Protein AF-A0A950KAU0-F1 (afdb_monomer_lite)

pLDDT: mean 87.62, std 15.0, range [38.25, 98.19]

Radius of gyration: 25.08 Å; chains: 1; bounding box: 65×36×81 Å

Structure (mmCIF, N/CA/C/O backbone):
data_AF-A0A950KAU0-F1
#
_entry.id   AF-A0A950KAU0-F1
#
loop_
_atom_site.group_PDB
_atom_site.id
_atom_site.type_symbol
_atom_site.label_atom_id
_atom_site.label_alt_id
_atom_site.label_comp_id
_atom_site.label_asym_id
_atom_site.label_entity_id
_atom_site.label_seq_id
_atom_site.pdbx_PDB_ins_code
_atom_site.Cartn_x
_atom_site.Cartn_y
_atom_site.Cartn_z
_atom_site.occupancy
_atom_site.B_iso_or_equiv
_atom_site.auth_seq_id
_atom_site.auth_comp_id
_atom_site.auth_asym_id
_atom_site.auth_atom_id
_atom_site.pdbx_PDB_model_num
ATOM 1 N N . MET A 1 1 ? 25.328 19.909 -9.346 1.00 44.28 1 MET A N 1
ATOM 2 C CA . MET A 1 1 ? 24.657 18.621 -9.062 1.00 44.28 1 MET A CA 1
ATOM 3 C C . MET A 1 1 ? 23.236 18.945 -8.648 1.00 44.28 1 MET A C 1
ATOM 5 O O . MET A 1 1 ? 23.073 19.636 -7.653 1.00 44.28 1 MET A O 1
ATOM 9 N N . SER A 1 2 ? 22.236 18.564 -9.443 1.00 52.81 2 SER A N 1
ATOM 10 C CA . SER A 1 2 ? 20.839 18.758 -9.047 1.00 52.81 2 SER A CA 1
ATOM 11 C C . SER A 1 2 ? 20.536 17.770 -7.921 1.00 52.81 2 SER A C 1
ATOM 13 O O . SER A 1 2 ? 20.740 16.567 -8.097 1.00 52.81 2 SER A O 1
ATOM 15 N N . ALA A 1 3 ? 20.174 18.273 -6.742 1.00 76.44 3 ALA A N 1
ATOM 16 C CA . ALA A 1 3 ? 19.699 17.427 -5.660 1.00 76.44 3 ALA A CA 1
ATOM 17 C C . ALA A 1 3 ? 18.393 16.782 -6.137 1.00 76.44 3 ALA A C 1
ATOM 19 O O . ALA A 1 3 ? 17.470 17.490 -6.533 1.00 76.44 3 ALA A O 1
ATOM 20 N N . PHE A 1 4 ? 18.334 15.449 -6.164 1.00 81.62 4 PHE A N 1
ATOM 21 C CA . PHE A 1 4 ? 17.076 14.760 -6.430 1.00 81.62 4 PHE A CA 1
ATOM 22 C C . PHE A 1 4 ? 16.078 15.179 -5.351 1.00 81.62 4 PHE A C 1
ATOM 24 O O . PHE A 1 4 ? 16.337 14.973 -4.166 1.00 81.62 4 PHE A O 1
ATOM 31 N N . ASP A 1 5 ? 14.977 15.804 -5.765 1.00 90.69 5 ASP A N 1
ATOM 32 C CA . ASP A 1 5 ? 13.973 16.299 -4.834 1.00 90.69 5 ASP A CA 1
ATOM 33 C C . ASP A 1 5 ? 13.214 15.115 -4.219 1.00 90.69 5 ASP A C 1
ATOM 35 O O . ASP A 1 5 ? 12.491 14.378 -4.898 1.00 90.69 5 ASP A O 1
ATOM 39 N N . VAL A 1 6 ? 13.450 14.879 -2.928 1.00 94.94 6 VAL A N 1
ATOM 40 C CA . VAL A 1 6 ? 12.839 13.785 -2.173 1.00 94.94 6 VAL A CA 1
ATOM 41 C C . VAL A 1 6 ? 11.409 14.186 -1.842 1.00 94.94 6 VAL A C 1
ATOM 43 O O . VAL A 1 6 ? 11.156 14.930 -0.896 1.00 94.94 6 VAL A O 1
ATOM 46 N N . GLN A 1 7 ? 10.452 13.648 -2.597 1.00 95.12 7 GLN A N 1
ATOM 47 C CA . GLN A 1 7 ? 9.039 13.949 -2.375 1.00 95.12 7 GLN A CA 1
ATOM 48 C C . GLN A 1 7 ? 8.589 13.459 -0.983 1.00 95.12 7 GLN A C 1
ATOM 50 O O . GLN A 1 7 ? 8.677 12.251 -0.708 1.00 95.12 7 GLN A O 1
ATOM 55 N N . PRO A 1 8 ? 8.054 14.342 -0.115 1.00 94.38 8 PRO A N 1
ATOM 56 C CA . PRO A 1 8 ? 7.677 13.988 1.255 1.00 94.38 8 PRO A CA 1
ATOM 57 C C . PRO A 1 8 ? 6.639 12.862 1.350 1.00 94.38 8 PRO A C 1
ATOM 59 O O . PRO A 1 8 ? 6.693 12.041 2.265 1.00 94.38 8 PRO A O 1
ATOM 62 N N . GLN A 1 9 ? 5.702 12.790 0.401 1.00 93.31 9 GLN A N 1
ATOM 63 C CA . GLN A 1 9 ? 4.629 11.793 0.389 1.00 93.31 9 GLN A CA 1
ATOM 64 C C . GLN A 1 9 ? 5.169 10.379 0.126 1.00 93.31 9 GLN A C 1
ATOM 66 O O . GLN A 1 9 ? 4.780 9.426 0.806 1.00 93.31 9 GLN A O 1
ATOM 71 N N . VAL A 1 10 ? 6.103 10.240 -0.820 1.00 95.88 10 VAL A N 1
ATOM 72 C CA . VAL A 1 10 ? 6.767 8.961 -1.123 1.00 95.88 10 VAL A CA 1
ATOM 73 C C . VAL A 1 10 ? 7.635 8.530 0.056 1.00 95.88 10 VAL A C 1
ATOM 75 O O . VAL A 1 10 ? 7.561 7.378 0.479 1.00 95.88 10 VAL A O 1
ATOM 78 N N . LEU A 1 11 ? 8.377 9.467 0.658 1.00 96.06 11 LEU A N 1
ATOM 79 C CA . LEU A 1 11 ? 9.186 9.201 1.848 1.00 96.06 11 LEU A CA 1
ATOM 80 C C . LEU A 1 11 ? 8.323 8.707 3.018 1.00 96.06 11 LEU A C 1
ATOM 82 O O . LEU A 1 11 ? 8.682 7.746 3.698 1.00 96.06 11 LEU A O 1
ATOM 86 N N . GLN A 1 12 ? 7.164 9.330 3.243 1.00 93.94 12 GLN A N 1
ATOM 87 C CA . GLN A 1 12 ? 6.231 8.890 4.277 1.00 93.94 12 GLN A CA 1
ATOM 88 C 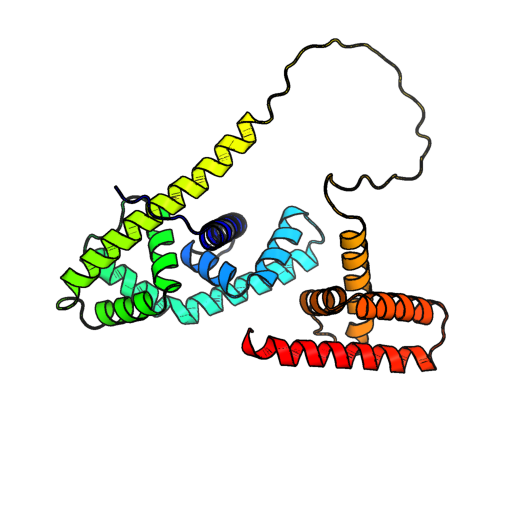C . GLN A 1 12 ? 5.665 7.495 3.984 1.00 93.94 12 GLN A C 1
ATOM 90 O O . GLN A 1 12 ? 5.533 6.689 4.904 1.00 93.94 12 GLN A O 1
ATOM 95 N N . THR A 1 13 ? 5.369 7.190 2.720 1.00 96.06 13 THR A N 1
ATOM 96 C CA . THR A 1 13 ? 4.876 5.868 2.304 1.00 96.06 13 THR A CA 1
ATOM 97 C C . THR A 1 13 ? 5.943 4.791 2.516 1.00 96.06 13 THR A C 1
ATOM 99 O O . THR A 1 13 ? 5.643 3.756 3.101 1.00 96.06 13 THR A O 1
ATOM 102 N N . LEU A 1 14 ? 7.207 5.062 2.165 1.00 97.06 14 LEU A N 1
ATOM 103 C CA . LEU A 1 14 ? 8.340 4.166 2.439 1.00 97.06 14 LEU A CA 1
ATOM 104 C C . LEU A 1 14 ? 8.527 3.895 3.937 1.00 97.06 14 LEU A C 1
ATOM 106 O O . LEU A 1 14 ? 8.801 2.764 4.330 1.00 97.06 14 LEU A O 1
ATOM 110 N N . ARG A 1 15 ? 8.341 4.907 4.793 1.00 95.12 15 ARG A N 1
ATOM 111 C CA . ARG A 1 15 ? 8.409 4.728 6.253 1.00 95.12 15 ARG A CA 1
ATOM 112 C C . ARG A 1 15 ? 7.313 3.797 6.770 1.00 95.12 15 ARG A C 1
ATOM 114 O O . ARG A 1 15 ? 7.599 2.936 7.599 1.00 95.12 15 ARG A O 1
ATOM 121 N N . VAL A 1 16 ? 6.082 3.948 6.277 1.00 94.06 16 VAL A N 1
ATOM 122 C CA . VAL A 1 16 ? 4.963 3.054 6.626 1.00 94.06 16 VAL A CA 1
ATOM 123 C C . VAL A 1 16 ? 5.221 1.636 6.112 1.00 94.06 16 VAL A C 1
ATOM 125 O O . VAL A 1 16 ? 5.042 0.680 6.865 1.00 94.06 16 VAL A O 1
ATOM 128 N N . ALA A 1 17 ? 5.715 1.498 4.881 1.00 96.81 17 ALA A N 1
ATOM 129 C CA . ALA A 1 17 ? 6.067 0.213 4.285 1.00 96.81 17 ALA A CA 1
ATOM 130 C C . ALA A 1 17 ? 7.132 -0.523 5.109 1.00 96.81 17 ALA A C 1
ATOM 132 O O . ALA A 1 17 ? 6.935 -1.674 5.489 1.00 96.81 17 ALA A O 1
ATOM 133 N N . ARG A 1 18 ? 8.216 0.170 5.479 1.00 96.12 18 ARG A N 1
ATOM 134 C CA . ARG A 1 18 ? 9.300 -0.384 6.303 1.00 96.12 18 ARG A CA 1
ATOM 135 C C . ARG A 1 18 ? 8.826 -0.784 7.700 1.00 96.12 18 ARG A C 1
ATOM 137 O O . ARG A 1 18 ? 9.214 -1.840 8.194 1.00 96.12 18 ARG A O 1
ATOM 144 N N . ALA A 1 19 ? 7.976 0.029 8.331 1.00 94.19 19 ALA A N 1
ATOM 145 C CA . ALA A 1 19 ? 7.380 -0.317 9.621 1.00 94.19 19 ALA A CA 1
ATOM 146 C C . ALA A 1 19 ? 6.515 -1.582 9.511 1.00 94.19 19 ALA A C 1
ATOM 148 O O . ALA A 1 19 ? 6.677 -2.510 10.299 1.00 94.19 19 ALA A O 1
ATOM 149 N N . SER A 1 20 ? 5.656 -1.650 8.495 1.00 95.06 20 SER A N 1
ATOM 150 C CA . SER A 1 20 ? 4.773 -2.797 8.246 1.00 95.06 20 SER A CA 1
ATOM 151 C C . SER A 1 20 ? 5.556 -4.072 7.964 1.00 95.06 20 SER A C 1
ATOM 153 O O . SER A 1 20 ? 5.283 -5.109 8.563 1.00 95.06 20 SER A O 1
ATOM 155 N N . GLN A 1 21 ? 6.591 -3.976 7.126 1.00 96.50 21 GLN A N 1
ATOM 156 C CA . GLN A 1 21 ? 7.505 -5.080 6.867 1.00 96.50 21 GLN A CA 1
ATOM 157 C C . GLN A 1 21 ? 8.148 -5.574 8.164 1.00 96.50 21 GLN A C 1
ATOM 159 O O . GLN A 1 21 ? 8.178 -6.777 8.391 1.00 96.50 21 GLN A O 1
ATOM 164 N N . ALA A 1 22 ? 8.629 -4.672 9.029 1.00 95.12 22 ALA A N 1
ATOM 165 C CA . ALA A 1 22 ? 9.252 -5.044 10.298 1.00 95.12 22 ALA A CA 1
ATOM 166 C C . ALA A 1 22 ? 8.300 -5.831 11.215 1.00 95.12 22 ALA A C 1
ATOM 168 O O . ALA A 1 22 ? 8.724 -6.823 11.804 1.00 95.12 22 ALA A O 1
ATOM 169 N N . PHE A 1 23 ? 7.026 -5.433 11.294 1.00 94.31 23 PHE A N 1
ATOM 170 C CA . PHE A 1 23 ? 6.006 -6.151 12.065 1.00 94.31 23 PHE A CA 1
ATOM 171 C C . PHE A 1 23 ? 5.646 -7.517 11.466 1.00 94.31 23 PHE A C 1
ATOM 173 O O . PHE A 1 23 ? 5.374 -8.447 12.218 1.00 94.31 23 PHE A O 1
ATOM 180 N N . LEU A 1 24 ? 5.689 -7.659 10.139 1.00 95.44 24 LEU A N 1
ATOM 181 C CA . LEU A 1 24 ? 5.361 -8.905 9.434 1.00 95.44 24 LEU A CA 1
ATOM 182 C C . LEU A 1 24 ? 6.569 -9.824 9.210 1.00 95.44 24 LEU A C 1
ATOM 184 O O . LEU A 1 24 ? 6.440 -10.852 8.545 1.00 95.44 24 LEU A O 1
ATOM 188 N N . ARG A 1 25 ? 7.743 -9.511 9.775 1.00 95.88 25 ARG A N 1
ATOM 189 C CA . ARG A 1 25 ? 8.944 -10.362 9.655 1.00 95.88 25 ARG A CA 1
ATOM 190 C C . ARG A 1 25 ? 8.755 -11.767 10.215 1.00 95.88 25 ARG A C 1
ATOM 192 O O . ARG A 1 25 ? 9.451 -12.675 9.784 1.00 95.88 25 ARG A O 1
ATOM 199 N N . THR A 1 26 ? 7.850 -11.936 11.175 1.00 93.00 26 THR A N 1
ATOM 200 C CA . THR A 1 26 ? 7.537 -13.233 11.791 1.00 93.00 26 THR A CA 1
ATOM 201 C C . THR A 1 26 ? 6.441 -13.996 11.054 1.00 93.00 26 THR A C 1
ATOM 203 O O . THR A 1 26 ? 6.117 -15.112 11.451 1.00 93.00 26 THR A O 1
ATOM 206 N N . SER A 1 27 ? 5.839 -13.408 10.015 1.00 94.25 27 SER A N 1
ATOM 207 C CA . SER A 1 27 ? 4.832 -14.101 9.214 1.00 94.25 27 SER A CA 1
ATOM 208 C C . SER A 1 27 ? 5.471 -15.252 8.418 1.00 94.25 27 SER A C 1
ATOM 210 O O . SER A 1 27 ? 6.658 -15.176 8.089 1.00 94.25 27 SER A O 1
ATOM 212 N N . PRO A 1 28 ? 4.712 -16.307 8.059 1.00 94.44 28 PRO A N 1
ATOM 213 C CA . PRO A 1 28 ? 5.241 -17.433 7.281 1.00 94.44 28 PRO A CA 1
ATOM 214 C C . PRO A 1 28 ? 5.861 -17.023 5.940 1.00 94.44 28 PRO A C 1
ATOM 216 O O . PRO A 1 28 ? 6.766 -17.689 5.442 1.00 94.44 28 PRO A O 1
ATOM 219 N N . LYS A 1 29 ? 5.378 -15.918 5.357 1.00 95.88 29 LYS A N 1
ATOM 220 C CA . LYS A 1 29 ? 5.892 -15.336 4.117 1.00 95.88 29 LYS A CA 1
ATOM 221 C C . LYS A 1 29 ? 6.092 -13.826 4.300 1.00 95.88 29 LYS A C 1
ATOM 223 O O . LYS A 1 29 ? 5.205 -13.049 3.917 1.00 95.88 29 LYS A O 1
ATOM 228 N N . PRO A 1 30 ? 7.236 -13.412 4.882 1.00 97.19 30 PRO A N 1
ATOM 229 C CA . PRO A 1 30 ? 7.537 -12.010 5.136 1.00 97.19 30 PRO A CA 1
ATOM 230 C C . PRO A 1 30 ? 7.419 -11.188 3.852 1.00 97.19 30 PRO A C 1
ATOM 232 O O . PRO A 1 30 ? 7.901 -11.643 2.812 1.00 97.19 30 PRO A O 1
ATOM 235 N N . PRO A 1 31 ? 6.775 -10.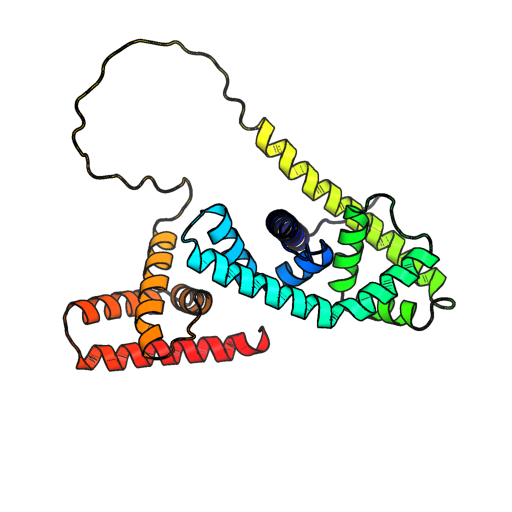009 3.887 1.00 97.69 31 PRO A N 1
ATOM 236 C CA . PRO A 1 31 ? 6.642 -9.204 2.691 1.00 97.69 31 PRO A CA 1
ATOM 237 C C . PRO A 1 31 ? 7.971 -8.573 2.277 1.00 97.69 31 PRO A C 1
ATOM 239 O O . PRO A 1 31 ? 8.757 -8.119 3.117 1.00 97.69 31 PRO A O 1
ATOM 242 N N . GLU A 1 32 ? 8.194 -8.490 0.972 1.00 97.75 32 GLU A N 1
ATOM 243 C CA . GLU A 1 32 ? 9.256 -7.669 0.393 1.00 97.75 32 GLU A CA 1
ATOM 244 C C . GLU A 1 32 ? 8.912 -6.178 0.575 1.00 97.75 32 GLU A C 1
ATOM 246 O O . GLU A 1 32 ? 7.759 -5.803 0.828 1.00 97.75 32 GLU A O 1
ATOM 251 N N . LEU A 1 33 ? 9.911 -5.291 0.532 1.00 97.81 33 LEU A N 1
ATOM 252 C CA . LEU A 1 33 ? 9.664 -3.880 0.848 1.00 97.81 33 LEU A CA 1
ATOM 253 C C . LEU A 1 33 ? 8.842 -3.226 -0.268 1.00 97.81 33 LEU A C 1
ATOM 255 O O . LEU A 1 33 ? 7.989 -2.385 0.030 1.00 97.81 33 LEU A O 1
ATOM 259 N N . TRP A 1 34 ? 9.027 -3.641 -1.525 1.00 98.19 34 TRP A N 1
ATOM 260 C CA . TRP A 1 34 ? 8.164 -3.182 -2.614 1.00 98.19 34 TRP A CA 1
ATOM 261 C C . TRP A 1 34 ? 6.706 -3.643 -2.424 1.00 98.19 34 TRP A C 1
ATOM 263 O O . TRP A 1 34 ? 5.801 -2.838 -2.639 1.00 98.19 34 TRP A O 1
ATOM 273 N N . GLU A 1 35 ? 6.455 -4.867 -1.938 1.00 98.12 35 GLU A N 1
ATOM 274 C CA . GLU A 1 35 ? 5.097 -5.365 -1.640 1.00 98.12 35 GLU A CA 1
ATOM 275 C C . GLU A 1 35 ? 4.434 -4.499 -0.560 1.00 98.12 35 GLU A C 1
ATOM 277 O O . GLU A 1 35 ? 3.322 -3.992 -0.734 1.00 98.12 35 GLU A O 1
ATOM 282 N N . ALA A 1 36 ? 5.154 -4.262 0.543 1.00 97.94 36 ALA A N 1
ATOM 283 C CA . ALA A 1 36 ? 4.687 -3.415 1.635 1.00 97.94 36 ALA A CA 1
ATOM 284 C C . ALA A 1 36 ? 4.471 -1.960 1.185 1.00 97.94 36 ALA A C 1
ATOM 286 O O . ALA A 1 36 ? 3.572 -1.277 1.689 1.00 97.94 36 ALA A O 1
ATOM 287 N N . PHE A 1 37 ? 5.267 -1.472 0.230 1.00 98.06 37 PHE A N 1
ATOM 288 C CA . PHE A 1 37 ? 5.100 -0.144 -0.349 1.00 98.06 37 PHE A CA 1
ATOM 289 C C . PHE A 1 37 ? 3.815 -0.048 -1.172 1.00 98.06 37 PHE A C 1
ATOM 291 O O . PHE A 1 37 ? 3.037 0.889 -0.974 1.00 98.06 37 PHE A O 1
ATOM 298 N N . VAL A 1 38 ? 3.568 -1.015 -2.061 1.00 97.06 38 VAL A N 1
ATOM 299 C CA . VAL A 1 38 ? 2.340 -1.066 -2.869 1.00 97.06 38 VAL A CA 1
ATOM 300 C C . VAL A 1 38 ? 1.122 -1.093 -1.955 1.00 97.06 38 VAL A C 1
ATOM 302 O O . VAL A 1 38 ? 0.230 -0.258 -2.104 1.00 97.06 38 VAL A O 1
ATOM 305 N N . LEU A 1 39 ? 1.144 -1.956 -0.937 1.00 96.62 39 LEU A N 1
ATOM 306 C CA . LEU A 1 39 ? 0.078 -2.049 0.053 1.00 96.62 39 LEU A CA 1
ATOM 307 C C . LEU A 1 39 ? -0.129 -0.734 0.820 1.00 96.62 39 LEU A C 1
ATOM 309 O O . LEU A 1 39 ? -1.259 -0.300 1.020 1.00 96.62 39 LEU A O 1
ATOM 313 N N . SER A 1 40 ? 0.953 -0.053 1.211 1.00 96.25 40 SER A N 1
ATOM 314 C CA . SER A 1 40 ? 0.879 1.249 1.894 1.00 96.25 40 SER A CA 1
ATOM 315 C C . SER A 1 40 ? 0.238 2.337 1.032 1.00 96.25 40 SER A C 1
ATOM 317 O O . SER A 1 40 ? -0.328 3.292 1.569 1.00 96.25 40 SER A O 1
ATOM 319 N N . LYS A 1 41 ? 0.338 2.213 -0.295 1.00 95.06 41 LYS A N 1
ATOM 320 C CA . LYS A 1 41 ? -0.234 3.161 -1.251 1.00 95.06 41 LYS A CA 1
ATOM 321 C C . LYS A 1 41 ? -1.704 2.860 -1.545 1.00 95.06 41 LYS A C 1
ATOM 323 O O . LYS A 1 41 ? -2.498 3.795 -1.562 1.00 95.06 41 LYS A O 1
ATOM 328 N N . THR A 1 42 ? -2.058 1.595 -1.767 1.00 94.19 42 THR A N 1
ATOM 329 C CA . THR A 1 42 ? -3.419 1.187 -2.162 1.00 94.19 42 THR A CA 1
ATOM 330 C C . THR A 1 42 ? -4.342 0.959 -0.968 1.00 94.19 42 THR A C 1
ATOM 332 O O . THR A 1 42 ? -5.505 1.332 -1.015 1.00 94.19 42 THR A O 1
ATOM 335 N N . GLN A 1 43 ? -3.826 0.422 0.138 1.00 94.50 43 GLN A N 1
ATOM 336 C CA . GLN A 1 43 ? -4.593 0.030 1.327 1.00 94.50 43 GLN A CA 1
ATOM 337 C C . GLN A 1 43 ? -4.150 0.811 2.573 1.00 94.50 43 GLN A C 1
ATOM 339 O O . GLN A 1 43 ? -4.058 0.283 3.686 1.00 94.50 43 GLN A O 1
ATOM 344 N N . ARG A 1 44 ? -3.862 2.107 2.393 1.00 90.44 44 ARG A N 1
ATOM 345 C CA . ARG A 1 44 ? -3.265 2.979 3.419 1.00 90.44 44 ARG A CA 1
ATOM 346 C C . ARG A 1 44 ? -4.018 2.961 4.751 1.00 90.44 44 ARG A C 1
ATOM 348 O O . ARG A 1 44 ? -3.384 2.948 5.805 1.00 90.44 44 ARG A O 1
ATOM 355 N N . MET A 1 45 ? -5.350 3.013 4.710 1.00 85.56 45 MET A N 1
ATOM 356 C CA . MET A 1 45 ? -6.175 3.087 5.920 1.00 85.56 45 MET A CA 1
ATOM 357 C C . MET A 1 45 ? -6.171 1.773 6.695 1.00 85.56 45 MET A C 1
ATOM 359 O O . MET A 1 45 ? -5.889 1.789 7.889 1.00 85.56 45 MET A O 1
ATOM 363 N N . MET A 1 46 ? -6.384 0.648 6.010 1.00 91.12 46 MET A N 1
ATOM 364 C CA . MET A 1 46 ? -6.306 -0.688 6.604 1.00 91.12 46 MET A CA 1
ATOM 365 C C . MET A 1 46 ? -4.948 -0.913 7.277 1.00 91.12 46 MET A C 1
ATOM 367 O O . MET A 1 46 ? -4.889 -1.275 8.451 1.00 91.12 46 MET A O 1
ATOM 371 N N . LEU A 1 47 ? -3.855 -0.614 6.566 1.00 92.88 47 LEU A N 1
ATOM 372 C CA . LEU A 1 47 ? -2.505 -0.806 7.090 1.00 92.88 47 LEU A CA 1
ATOM 373 C C . LEU A 1 47 ? -2.230 0.087 8.305 1.00 92.88 47 LEU A C 1
ATOM 375 O O . LEU A 1 47 ? -1.628 -0.355 9.280 1.00 92.88 47 LEU A O 1
ATOM 379 N N . ARG A 1 48 ? -2.709 1.336 8.284 1.00 88.44 48 ARG A N 1
ATOM 380 C CA . ARG A 1 48 ? -2.592 2.248 9.425 1.00 88.44 48 ARG A CA 1
ATOM 381 C C . ARG A 1 48 ? -3.375 1.748 10.639 1.00 88.44 48 ARG A C 1
ATOM 383 O O . ARG A 1 48 ? -2.824 1.767 11.733 1.00 88.44 48 ARG A O 1
ATOM 390 N N . CYS A 1 49 ? -4.617 1.302 10.458 1.00 87.44 49 CYS A N 1
ATOM 391 C CA . CYS A 1 49 ? -5.430 0.753 11.543 1.00 87.44 49 CYS A CA 1
ATOM 392 C C . CYS A 1 49 ? -4.763 -0.476 12.170 1.00 87.44 49 CYS A C 1
ATOM 394 O O . CYS A 1 49 ? -4.615 -0.531 13.389 1.00 87.44 49 CYS A O 1
ATOM 396 N N . TRP A 1 50 ? -4.287 -1.412 11.347 1.00 92.50 50 TRP A N 1
ATOM 397 C CA . TRP A 1 50 ? -3.564 -2.588 11.827 1.00 92.50 50 TRP A CA 1
ATOM 398 C C . TRP A 1 50 ? -2.274 -2.214 12.579 1.00 92.50 50 TRP A C 1
ATOM 400 O O . TRP A 1 50 ? -2.052 -2.691 13.692 1.00 92.50 50 TRP A O 1
ATOM 410 N N . LEU A 1 51 ? -1.458 -1.296 12.042 1.00 91.62 51 LEU A N 1
ATOM 411 C CA . LEU A 1 51 ? -0.262 -0.797 12.733 1.00 91.62 51 LEU A CA 1
ATOM 412 C C . LEU A 1 51 ? -0.606 -0.147 14.080 1.00 91.62 51 LEU A C 1
ATOM 414 O O . LEU A 1 51 ? 0.109 -0.347 15.061 1.00 91.62 51 LEU A O 1
ATOM 418 N N . GLU A 1 52 ? -1.687 0.631 14.148 1.00 88.19 52 GLU A N 1
ATOM 419 C CA . GLU A 1 52 ? -2.132 1.274 15.386 1.00 88.19 52 GLU A CA 1
ATOM 420 C C . GLU A 1 52 ? -2.587 0.246 16.434 1.00 88.19 52 GLU A C 1
ATOM 422 O O . GLU A 1 52 ? -2.179 0.362 17.594 1.00 88.19 52 GLU A O 1
ATOM 427 N N . LEU A 1 53 ? -3.353 -0.779 16.041 1.00 86.62 53 LEU A N 1
ATOM 428 C CA . LEU A 1 53 ? -3.733 -1.892 16.921 1.00 86.62 53 LEU A CA 1
ATOM 429 C C . LEU A 1 53 ? -2.492 -2.614 17.459 1.00 86.62 53 LEU A C 1
ATOM 431 O O . LEU A 1 53 ? -2.339 -2.780 18.674 1.00 86.62 53 LEU A O 1
ATOM 435 N N . ARG A 1 54 ? -1.542 -2.934 16.570 1.00 88.19 54 ARG A N 1
ATOM 436 C CA . ARG A 1 54 ? -0.318 -3.662 16.921 1.00 88.19 54 ARG A CA 1
ATOM 437 C C . ARG A 1 54 ? 0.588 -2.874 17.863 1.00 88.19 54 ARG A C 1
ATOM 439 O O . ARG A 1 54 ? 1.081 -3.423 18.846 1.00 88.19 54 ARG A O 1
ATOM 446 N N . VAL A 1 55 ? 0.781 -1.580 17.601 1.00 88.50 55 VAL A N 1
ATOM 447 C CA . VAL A 1 55 ? 1.591 -0.694 18.454 1.00 88.50 55 VAL A CA 1
ATOM 448 C C . VAL A 1 55 ? 0.954 -0.517 19.830 1.00 88.50 55 VAL A C 1
ATOM 450 O O . VAL A 1 55 ? 1.668 -0.483 20.832 1.00 88.50 55 VAL A O 1
ATOM 453 N N . ARG A 1 56 ? -0.377 -0.409 19.901 1.00 85.94 56 ARG A N 1
ATOM 454 C CA . ARG A 1 56 ? -1.084 -0.191 21.169 1.00 85.94 56 ARG A CA 1
ATOM 455 C C . ARG A 1 56 ? -1.348 -1.474 21.959 1.00 85.94 56 ARG A C 1
ATOM 457 O O . ARG A 1 56 ? -1.740 -1.363 23.116 1.00 85.94 56 ARG A O 1
ATOM 464 N N . ARG A 1 57 ? -1.113 -2.656 21.372 1.00 84.44 57 ARG A N 1
ATOM 465 C CA . ARG A 1 57 ? -1.420 -3.972 21.970 1.00 84.44 57 ARG A CA 1
ATOM 466 C C . ARG A 1 57 ? -2.874 -4.055 22.454 1.00 84.44 57 ARG A C 1
ATOM 468 O O . ARG A 1 57 ? -3.149 -4.589 23.524 1.00 84.44 57 ARG A O 1
ATOM 475 N N . ILE A 1 58 ? -3.782 -3.445 21.693 1.00 72.94 58 ILE A N 1
ATOM 476 C CA . ILE A 1 58 ? -5.214 -3.445 21.996 1.00 72.94 58 ILE A CA 1
ATOM 477 C C . ILE A 1 58 ? -5.790 -4.733 21.436 1.00 72.94 58 ILE A C 1
ATOM 479 O O . ILE A 1 58 ? -5.661 -4.922 20.235 1.00 72.94 58 ILE A O 1
ATOM 483 N N . ASP A 1 59 ? -6.442 -5.522 22.294 1.00 74.00 59 ASP A N 1
ATOM 484 C CA . ASP A 1 59 ? -7.322 -6.646 21.941 1.00 74.00 59 ASP A CA 1
ATOM 485 C C . ASP A 1 59 ? -6.695 -7.672 20.968 1.00 74.00 59 ASP A C 1
ATOM 487 O O . ASP A 1 59 ? -6.477 -7.398 19.782 1.00 74.00 59 ASP A O 1
ATOM 491 N N . SER A 1 60 ? -6.373 -8.868 21.477 1.00 84.88 60 SER A N 1
ATOM 492 C CA . SER A 1 60 ? -5.749 -9.929 20.672 1.00 84.88 60 SER A CA 1
ATOM 493 C C . SER A 1 60 ? -6.572 -10.250 19.433 1.00 84.88 60 SER A C 1
ATOM 495 O O . SER A 1 60 ? -6.013 -10.336 18.342 1.00 84.88 60 SER A O 1
ATOM 497 N N . ASP A 1 61 ? -7.890 -10.317 19.587 1.00 85.44 61 ASP A N 1
ATOM 498 C CA . ASP A 1 61 ? -8.781 -10.873 18.578 1.00 85.44 61 ASP A CA 1
ATOM 499 C C . ASP A 1 61 ? -8.940 -9.879 17.421 1.00 85.44 61 ASP A C 1
ATOM 501 O O . ASP A 1 61 ? -8.771 -10.228 16.253 1.00 85.44 61 ASP A O 1
ATOM 505 N N . ALA A 1 62 ? -9.141 -8.595 17.741 1.00 81.50 62 ALA A N 1
ATOM 506 C CA . ALA A 1 62 ? -9.206 -7.533 16.737 1.00 81.50 62 ALA A CA 1
ATOM 507 C C . ALA A 1 62 ? -7.867 -7.335 16.004 1.00 81.50 62 ALA A C 1
ATOM 509 O O . ALA A 1 62 ? -7.839 -6.996 14.818 1.00 81.50 62 ALA A O 1
ATOM 510 N N . THR A 1 63 ? -6.744 -7.527 16.705 1.00 87.69 63 THR A N 1
ATOM 511 C CA . THR A 1 63 ? -5.416 -7.448 16.089 1.00 87.69 63 THR A CA 1
ATOM 512 C C . THR A 1 63 ? -5.188 -8.608 15.120 1.00 87.69 63 THR A C 1
ATOM 514 O O . THR A 1 63 ? -4.658 -8.377 14.033 1.00 87.69 63 THR A O 1
ATOM 517 N N . GLU A 1 64 ? -5.593 -9.827 15.485 1.00 91.75 64 GLU A N 1
ATOM 518 C CA . GLU A 1 64 ? -5.483 -11.017 14.635 1.00 91.75 64 GLU A CA 1
ATOM 519 C C . GLU A 1 64 ? -6.365 -10.919 13.387 1.00 91.75 64 GLU A C 1
ATOM 521 O O . GLU A 1 64 ? -5.877 -11.162 12.284 1.00 91.75 64 GLU A O 1
ATOM 526 N N . GLU A 1 65 ? -7.621 -10.484 13.526 1.00 90.38 65 GLU A N 1
ATOM 527 C CA . GLU A 1 65 ? -8.528 -10.255 12.391 1.00 90.38 65 GLU A CA 1
ATOM 528 C C . GLU A 1 65 ? -7.938 -9.226 11.410 1.00 90.38 65 GLU A C 1
ATOM 530 O O . GLU A 1 65 ? -7.860 -9.458 10.199 1.00 90.38 65 GLU A O 1
ATOM 535 N N . ALA A 1 66 ? -7.440 -8.099 11.931 1.00 90.50 66 ALA A N 1
ATOM 536 C CA . ALA A 1 66 ? -6.800 -7.075 11.111 1.00 90.50 66 ALA A CA 1
ATOM 537 C C . ALA A 1 66 ? -5.513 -7.586 10.435 1.00 90.50 66 ALA A C 1
ATOM 539 O O . ALA A 1 66 ? -5.241 -7.235 9.284 1.00 90.50 66 ALA A O 1
ATOM 540 N N . GLU A 1 67 ? -4.722 -8.416 11.124 1.00 94.44 67 GLU A N 1
ATOM 541 C CA . GLU A 1 67 ? -3.514 -9.034 10.568 1.00 94.44 67 GLU A CA 1
ATOM 542 C C . GLU A 1 67 ? -3.854 -10.002 9.429 1.00 94.44 67 GLU A C 1
ATOM 544 O O . GLU A 1 67 ? -3.232 -9.929 8.370 1.00 94.44 67 GLU A O 1
ATOM 549 N N . GLN A 1 68 ? -4.887 -10.835 9.587 1.00 94.88 68 GLN A N 1
ATOM 550 C CA . GLN A 1 68 ? -5.380 -11.710 8.519 1.00 94.88 68 GLN A CA 1
ATOM 551 C C . GLN A 1 68 ? -5.828 -10.907 7.293 1.00 94.88 68 GLN A C 1
ATOM 553 O O . GLN A 1 68 ? -5.459 -11.251 6.169 1.00 94.88 68 GLN A O 1
ATOM 558 N N . GLY A 1 69 ? -6.539 -9.792 7.495 1.00 94.31 69 GLY A N 1
ATOM 559 C CA . GLY A 1 69 ? -6.908 -8.880 6.409 1.00 94.31 69 GLY A CA 1
ATOM 560 C C . GLY A 1 69 ? -5.691 -8.316 5.664 1.00 94.31 69 GLY A C 1
ATOM 561 O O . GLY A 1 69 ? -5.661 -8.306 4.433 1.00 94.31 69 GLY A O 1
ATOM 562 N N . VAL A 1 70 ? -4.646 -7.906 6.391 1.00 96.12 70 VAL A N 1
ATOM 563 C CA . VAL A 1 70 ? -3.381 -7.433 5.801 1.00 96.12 70 VAL A CA 1
ATOM 564 C C . VAL A 1 70 ? -2.676 -8.537 5.009 1.00 96.12 70 VAL A C 1
ATOM 566 O O . VAL A 1 70 ? -2.219 -8.283 3.892 1.00 96.12 70 VAL A O 1
ATOM 569 N N . LEU A 1 71 ? -2.608 -9.758 5.547 1.00 96.94 71 LEU A N 1
ATOM 570 C CA . LEU A 1 71 ? -1.987 -10.904 4.877 1.00 96.94 71 LEU A CA 1
ATOM 571 C C . LEU A 1 71 ? -2.734 -11.289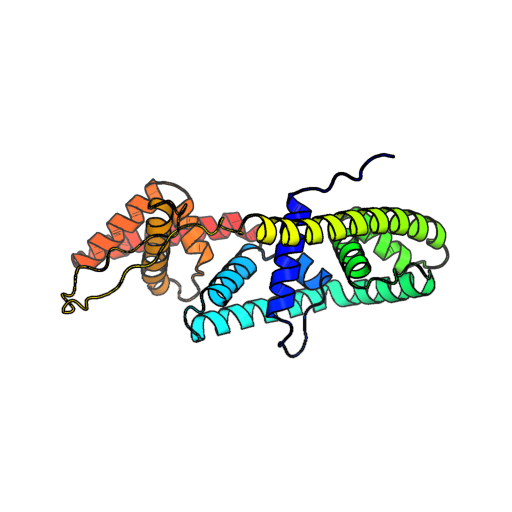 3.594 1.00 96.94 71 LEU A C 1
ATOM 573 O O . LEU A 1 71 ? -2.101 -11.472 2.556 1.00 96.94 71 LEU A O 1
ATOM 577 N N . GLN A 1 72 ? -4.068 -11.309 3.628 1.00 97.12 72 GLN A N 1
ATOM 578 C CA . GLN A 1 72 ? -4.885 -11.570 2.444 1.00 97.12 72 GLN A CA 1
ATOM 579 C C . GLN A 1 72 ? -4.614 -10.541 1.337 1.00 97.12 72 GLN A C 1
ATOM 581 O O . GLN A 1 72 ? -4.432 -10.903 0.174 1.00 97.12 72 GLN A O 1
ATOM 586 N N . ARG A 1 73 ? -4.517 -9.253 1.691 1.00 97.38 73 ARG A N 1
ATOM 587 C CA . ARG A 1 73 ? -4.195 -8.195 0.721 1.00 97.38 73 ARG A CA 1
ATOM 588 C C . ARG A 1 73 ? -2.770 -8.284 0.185 1.00 97.38 73 ARG A C 1
ATOM 590 O O . ARG A 1 73 ? -2.547 -7.947 -0.975 1.00 97.38 73 ARG A O 1
ATOM 597 N N . LEU A 1 74 ? -1.807 -8.752 0.978 1.00 97.75 74 LEU A N 1
ATOM 598 C CA . LEU A 1 74 ? -0.461 -9.043 0.473 1.00 97.75 74 LEU A CA 1
ATOM 599 C C . LEU A 1 74 ? -0.476 -10.167 -0.565 1.00 97.75 74 LEU A C 1
ATOM 601 O O . LEU A 1 74 ? 0.228 -10.080 -1.570 1.00 97.75 74 LEU A O 1
ATOM 605 N N . ASP A 1 75 ? -1.292 -11.196 -0.362 1.00 97.81 75 ASP A N 1
ATOM 606 C CA . ASP A 1 75 ? -1.427 -12.278 -1.336 1.00 97.81 75 ASP A CA 1
ATOM 607 C C . ASP A 1 75 ? -2.130 -11.831 -2.622 1.00 97.81 75 ASP A C 1
ATOM 609 O O . ASP A 1 75 ? -1.777 -12.303 -3.706 1.00 97.81 75 ASP A O 1
ATOM 613 N N . ASP A 1 76 ? -3.055 -10.873 -2.542 1.00 97.44 76 ASP A N 1
ATOM 614 C CA . ASP A 1 76 ? -3.610 -10.206 -3.725 1.00 97.44 76 ASP A CA 1
ATOM 615 C C . ASP A 1 76 ? -2.520 -9.416 -4.478 1.00 97.44 76 ASP A C 1
ATOM 617 O O . ASP A 1 76 ? -2.337 -9.626 -5.678 1.00 97.44 76 ASP A O 1
ATOM 621 N N . VAL A 1 77 ? -1.716 -8.602 -3.775 1.00 97.19 77 VAL A N 1
ATOM 622 C CA . VAL A 1 77 ? -0.576 -7.850 -4.350 1.00 97.19 77 VAL A CA 1
ATOM 623 C C . VAL A 1 77 ? 0.411 -8.785 -5.057 1.00 97.19 77 VAL A C 1
ATOM 625 O O . VAL A 1 77 ? 0.853 -8.507 -6.173 1.00 97.19 77 VAL A O 1
ATOM 628 N N . ARG A 1 78 ? 0.737 -9.924 -4.442 1.00 98.06 78 ARG A N 1
ATOM 629 C CA . ARG A 1 78 ? 1.619 -10.951 -5.019 1.00 98.06 78 ARG A CA 1
ATOM 630 C C . ARG A 1 78 ? 1.040 -11.589 -6.266 1.00 98.06 78 ARG A C 1
ATOM 632 O O . ARG A 1 78 ? 1.770 -11.836 -7.220 1.00 98.06 78 ARG A O 1
ATOM 639 N N . ARG A 1 79 ? -0.257 -11.878 -6.262 1.00 97.94 79 ARG A N 1
ATOM 640 C CA . ARG A 1 79 ? -0.938 -12.496 -7.403 1.00 97.94 79 ARG A CA 1
ATOM 641 C C . ARG A 1 79 ? -1.016 -11.538 -8.584 1.00 97.94 79 ARG A C 1
ATOM 643 O O . ARG A 1 79 ? -0.770 -11.951 -9.711 1.00 97.94 79 ARG A O 1
ATOM 650 N N . GLU A 1 80 ? -1.320 -10.273 -8.315 1.00 96.88 80 GLU A N 1
ATOM 651 C CA . GLU A 1 80 ? -1.473 -9.242 -9.339 1.00 96.88 80 GLU A CA 1
ATOM 652 C C . GLU A 1 80 ? -0.124 -8.782 -9.908 1.00 96.88 80 GLU A C 1
ATOM 654 O O . GLU A 1 80 ? 0.018 -8.590 -11.116 1.00 96.88 80 GLU A O 1
ATOM 659 N N . HIS A 1 81 ? 0.887 -8.600 -9.055 1.00 96.50 81 HIS A N 1
ATOM 660 C CA . HIS A 1 81 ? 2.145 -7.966 -9.455 1.00 96.50 81 HIS A CA 1
ATOM 661 C C . HIS A 1 81 ? 3.356 -8.902 -9.468 1.00 96.50 81 HIS A C 1
ATOM 663 O O . HIS A 1 81 ? 4.336 -8.620 -10.155 1.00 96.50 81 HIS A O 1
ATOM 669 N N . GLY A 1 82 ? 3.300 -10.033 -8.766 1.00 96.69 82 GLY A N 1
ATOM 670 C CA . GLY A 1 82 ? 4.414 -10.976 -8.655 1.00 96.69 82 GLY A CA 1
ATOM 671 C C . GLY A 1 82 ? 4.971 -11.466 -9.997 1.00 96.69 82 GLY A C 1
ATOM 672 O O . GLY A 1 82 ? 6.191 -11.429 -10.160 1.00 96.69 82 GLY A O 1
ATOM 673 N N . PRO A 1 83 ? 4.144 -11.864 -10.989 1.00 97.12 83 PRO A N 1
ATOM 674 C CA . PRO A 1 83 ? 4.660 -12.392 -12.253 1.00 97.12 83 PRO A CA 1
ATOM 675 C C . PRO A 1 83 ? 5.573 -11.417 -13.008 1.00 97.12 83 PRO A C 1
ATOM 677 O O . PRO A 1 83 ? 6.660 -11.794 -13.448 1.00 97.12 83 PRO A O 1
ATOM 680 N N . TRP A 1 84 ? 5.173 -10.149 -13.133 1.00 96.38 84 TRP A N 1
ATOM 681 C CA . TRP A 1 84 ? 5.975 -9.169 -13.868 1.00 96.38 84 TRP A CA 1
ATOM 682 C C . TRP A 1 84 ? 7.154 -8.648 -13.037 1.00 96.38 84 TRP A C 1
ATOM 684 O O . TRP A 1 84 ? 8.213 -8.390 -13.602 1.00 96.38 84 TRP A O 1
ATOM 694 N N . MET A 1 85 ? 7.023 -8.570 -11.707 1.00 97.38 85 MET A N 1
ATOM 695 C CA . MET A 1 85 ? 8.139 -8.236 -10.810 1.00 97.38 85 MET A CA 1
ATOM 696 C C . MET A 1 85 ? 9.231 -9.314 -10.836 1.00 97.38 85 MET A C 1
ATOM 698 O O . MET A 1 85 ? 10.419 -8.993 -10.852 1.00 97.38 85 MET A O 1
ATOM 702 N N . ALA A 1 86 ? 8.850 -10.592 -10.924 1.00 97.31 86 ALA A N 1
ATOM 703 C CA . ALA A 1 86 ? 9.791 -11.691 -11.124 1.00 97.31 86 ALA A CA 1
ATOM 704 C C . ALA A 1 86 ? 10.516 -11.572 -12.476 1.00 97.31 86 ALA A C 1
ATOM 706 O O . ALA A 1 86 ? 11.743 -11.668 -12.523 1.00 97.31 86 ALA A O 1
ATOM 707 N N . GLY A 1 87 ? 9.780 -11.288 -13.559 1.00 97.19 87 GLY A N 1
ATOM 708 C CA . GLY A 1 87 ? 10.365 -11.030 -14.881 1.00 97.19 87 GLY A CA 1
ATOM 709 C C . GLY A 1 87 ? 11.340 -9.848 -14.878 1.00 97.19 87 GLY A C 1
ATOM 710 O O . GLY A 1 87 ? 12.450 -9.954 -15.402 1.00 97.19 87 GLY A O 1
ATOM 711 N N . LEU A 1 88 ? 10.967 -8.752 -14.211 1.00 97.19 88 LEU A N 1
ATOM 712 C CA . LEU A 1 88 ? 11.820 -7.580 -14.035 1.00 97.19 88 LEU A CA 1
ATOM 713 C C . LEU A 1 88 ? 13.104 -7.931 -13.274 1.00 97.19 88 LEU A C 1
ATOM 715 O O . LEU A 1 88 ? 14.189 -7.559 -13.710 1.00 97.19 88 LEU A O 1
ATOM 719 N N . ASN A 1 89 ? 13.016 -8.684 -12.176 1.00 96.44 89 ASN A N 1
ATOM 720 C CA . ASN A 1 89 ? 14.192 -9.093 -11.405 1.00 96.44 89 ASN A CA 1
ATOM 721 C C . ASN A 1 89 ? 15.163 -9.959 -12.223 1.00 96.44 89 ASN A C 1
ATOM 723 O O . ASN A 1 89 ? 16.375 -9.732 -12.174 1.00 96.44 89 ASN A O 1
ATOM 727 N N . VAL A 1 90 ? 14.655 -10.905 -13.018 1.00 97.19 90 VAL A N 1
ATOM 728 C CA . VAL A 1 90 ? 15.485 -11.711 -13.934 1.00 97.19 90 VAL A CA 1
ATOM 729 C C . VAL A 1 90 ? 16.202 -10.812 -14.942 1.00 97.19 90 VAL A C 1
ATOM 731 O O . VAL A 1 90 ? 17.417 -10.922 -15.125 1.00 97.19 90 VAL A O 1
ATOM 734 N N . PHE A 1 91 ? 15.474 -9.874 -15.548 1.00 96.62 91 PHE A N 1
ATOM 735 C CA . PHE A 1 91 ? 16.034 -8.919 -16.498 1.00 96.62 91 PHE A CA 1
ATOM 736 C C . PHE A 1 91 ? 17.118 -8.024 -15.866 1.00 96.62 91 PHE A C 1
ATOM 738 O O . PHE A 1 91 ? 18.230 -7.927 -16.390 1.00 96.62 91 PHE A O 1
ATOM 745 N N . LEU A 1 92 ? 16.850 -7.428 -14.700 1.00 95.75 92 LEU A N 1
ATOM 746 C CA . LEU A 1 92 ? 17.806 -6.577 -13.979 1.00 95.75 92 LEU A CA 1
ATOM 747 C C . LEU A 1 92 ? 19.058 -7.346 -13.532 1.00 95.75 92 LEU A C 1
ATOM 749 O O . LEU A 1 92 ? 20.166 -6.797 -13.561 1.00 95.75 92 LEU A O 1
ATOM 753 N N . THR A 1 93 ? 18.902 -8.626 -13.182 1.00 95.75 93 THR A N 1
ATOM 754 C CA . THR A 1 93 ? 20.024 -9.530 -12.886 1.00 95.75 93 THR A CA 1
ATOM 755 C C . THR A 1 93 ? 20.907 -9.712 -14.119 1.00 95.75 93 THR A C 1
ATOM 757 O O . THR A 1 93 ? 22.124 -9.542 -14.037 1.00 95.75 93 THR A O 1
ATOM 760 N N . ALA A 1 94 ? 20.310 -9.990 -15.282 1.00 95.88 94 ALA A N 1
ATOM 761 C CA . ALA A 1 94 ? 21.034 -10.157 -16.544 1.00 95.88 94 ALA A CA 1
ATOM 762 C C . ALA A 1 94 ? 21.761 -8.871 -16.983 1.00 95.88 94 ALA A C 1
ATOM 764 O O . ALA A 1 94 ? 22.861 -8.930 -17.542 1.00 95.88 94 ALA A O 1
ATOM 765 N N . LEU A 1 95 ? 21.192 -7.703 -16.669 1.00 93.62 95 LEU A N 1
ATOM 766 C CA . LEU A 1 95 ? 21.834 -6.406 -16.882 1.00 93.62 95 LEU A CA 1
ATOM 767 C C . LEU A 1 95 ? 23.004 -6.122 -15.932 1.00 93.62 95 LEU A C 1
ATOM 769 O O . LEU A 1 95 ? 23.758 -5.184 -16.189 1.00 93.62 95 LEU A O 1
ATOM 773 N N . LYS A 1 96 ? 23.171 -6.903 -14.854 1.00 94.62 96 LYS A N 1
ATOM 774 C CA . LYS A 1 96 ? 24.077 -6.593 -13.733 1.00 94.62 96 LYS A CA 1
ATOM 775 C C . LYS A 1 96 ? 23.783 -5.216 -13.118 1.00 94.62 96 LYS A C 1
ATOM 777 O O . LYS A 1 96 ? 24.690 -4.535 -12.647 1.00 94.62 96 LYS A O 1
ATOM 782 N N . ALA A 1 97 ? 22.514 -4.808 -13.143 1.00 87.44 97 ALA A N 1
ATOM 783 C CA . ALA A 1 97 ? 22.050 -3.513 -12.646 1.00 87.44 97 ALA A CA 1
ATOM 784 C C . ALA A 1 97 ? 21.577 -3.563 -11.181 1.00 87.44 97 ALA A C 1
ATOM 786 O O . ALA A 1 97 ? 21.125 -2.551 -10.64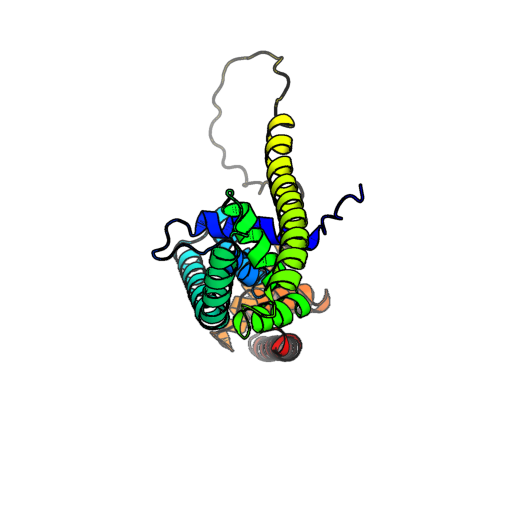8 1.00 87.44 97 ALA A O 1
ATOM 787 N N . ILE A 1 98 ? 21.667 -4.725 -10.525 1.00 90.69 98 ILE A N 1
ATOM 788 C CA . ILE A 1 98 ? 21.247 -4.899 -9.132 1.00 90.69 98 ILE A CA 1
ATOM 789 C C . ILE A 1 98 ? 22.293 -4.262 -8.204 1.00 90.69 98 ILE A C 1
ATOM 791 O O . ILE A 1 98 ? 23.472 -4.627 -8.273 1.00 90.69 98 ILE A O 1
ATOM 795 N N . PRO A 1 99 ? 21.906 -3.304 -7.342 1.00 92.06 99 PRO A N 1
ATOM 796 C CA . PRO A 1 99 ? 22.818 -2.723 -6.368 1.00 92.06 99 PRO A CA 1
ATOM 797 C C . PRO A 1 99 ? 23.190 -3.753 -5.293 1.00 92.06 99 PRO A C 1
ATOM 799 O O . PRO A 1 99 ? 22.411 -4.640 -4.964 1.00 92.06 99 PRO A O 1
ATOM 802 N N . SER A 1 100 ? 24.372 -3.608 -4.690 1.00 93.56 100 SER A N 1
ATOM 803 C CA . SER A 1 100 ? 24.804 -4.490 -3.592 1.00 93.56 100 SER A CA 1
ATOM 804 C C . SER A 1 100 ? 23.960 -4.337 -2.320 1.00 93.56 100 SER A C 1
ATOM 806 O O . SER A 1 100 ? 23.929 -5.245 -1.497 1.00 93.56 100 SER A O 1
ATOM 808 N N . ASP A 1 101 ? 23.300 -3.188 -2.149 1.00 96.19 101 ASP A N 1
ATOM 809 C CA . ASP A 1 101 ? 22.368 -2.939 -1.051 1.00 96.19 101 ASP A CA 1
ATOM 810 C C . ASP A 1 101 ? 20.957 -3.384 -1.458 1.00 96.19 101 ASP A C 1
ATOM 812 O O . ASP A 1 101 ? 20.321 -2.770 -2.323 1.00 96.19 101 ASP A O 1
ATOM 816 N N . ASN A 1 102 ? 20.475 -4.449 -0.813 1.00 95.69 102 ASN A N 1
ATOM 817 C CA . ASN A 1 102 ? 19.160 -5.020 -1.079 1.00 95.69 102 ASN A CA 1
ATOM 818 C C . ASN A 1 102 ? 18.021 -4.028 -0.791 1.00 95.69 102 ASN A C 1
ATOM 820 O O . ASN A 1 102 ? 17.036 -4.007 -1.517 1.00 95.69 102 ASN A O 1
ATOM 824 N N . GLU A 1 103 ? 18.143 -3.167 0.224 1.00 96.25 103 GLU A N 1
ATOM 825 C CA . GLU A 1 103 ? 17.087 -2.197 0.539 1.00 96.25 103 GLU A CA 1
ATOM 826 C C . GLU A 1 103 ? 16.986 -1.120 -0.553 1.00 96.25 103 GLU A C 1
ATOM 828 O O . GLU A 1 103 ? 15.887 -0.722 -0.936 1.00 96.25 103 GLU A O 1
ATOM 833 N N . VAL A 1 104 ? 18.116 -0.693 -1.125 1.00 97.44 104 VAL A N 1
ATOM 834 C CA . VAL A 1 104 ? 18.124 0.233 -2.273 1.00 97.44 104 VAL A CA 1
ATOM 835 C C . VAL A 1 104 ? 17.499 -0.412 -3.513 1.00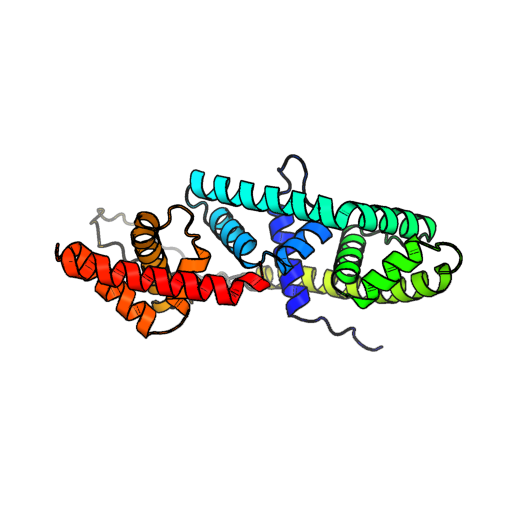 97.44 104 VAL A C 1
ATOM 837 O O . VAL A 1 104 ? 16.773 0.272 -4.239 1.00 97.44 104 VAL A O 1
ATOM 840 N N . HIS A 1 105 ? 17.754 -1.705 -3.752 1.00 97.19 105 HIS A N 1
ATOM 841 C CA . HIS A 1 105 ? 17.114 -2.463 -4.837 1.00 97.19 105 HIS A CA 1
ATOM 842 C C . HIS A 1 105 ? 15.593 -2.478 -4.676 1.00 97.19 105 HIS A C 1
ATOM 844 O O . HIS A 1 105 ? 14.862 -2.073 -5.576 1.00 97.19 105 HIS A O 1
ATOM 850 N N . GLU A 1 106 ? 15.120 -2.839 -3.487 1.00 97.88 106 GLU A N 1
ATOM 851 C CA . GLU A 1 106 ? 13.699 -2.881 -3.155 1.00 97.88 106 GLU A CA 1
ATOM 852 C C . GLU A 1 106 ? 13.002 -1.517 -3.299 1.00 97.88 106 GLU A C 1
ATOM 854 O O . GLU A 1 106 ? 11.891 -1.425 -3.826 1.00 97.88 106 GLU A O 1
ATOM 859 N N . ILE A 1 107 ? 13.660 -0.428 -2.881 1.00 98.06 107 ILE A N 1
ATOM 860 C CA . ILE A 1 107 ? 13.141 0.934 -3.080 1.00 98.06 107 ILE A CA 1
ATOM 861 C C . ILE A 1 107 ? 13.062 1.261 -4.577 1.00 98.06 107 ILE A C 1
ATOM 863 O O . ILE A 1 107 ? 12.081 1.858 -5.020 1.00 98.06 107 ILE A O 1
ATOM 867 N N . ALA A 1 108 ? 14.060 0.872 -5.375 1.00 97.62 108 ALA A N 1
ATOM 868 C CA . ALA A 1 108 ? 14.038 1.086 -6.821 1.00 97.62 108 ALA A CA 1
ATOM 869 C C . ALA A 1 108 ? 12.873 0.339 -7.491 1.00 97.62 108 ALA A C 1
ATOM 871 O O . ALA A 1 108 ? 12.163 0.928 -8.309 1.00 97.62 108 ALA A O 1
ATOM 872 N N . LEU A 1 109 ? 12.625 -0.911 -7.091 1.00 97.69 109 LEU A N 1
ATOM 873 C CA . LEU A 1 109 ? 11.475 -1.699 -7.537 1.00 97.69 109 LEU A CA 1
ATOM 874 C C . LEU A 1 109 ? 10.139 -1.034 -7.167 1.00 97.69 109 LEU A C 1
ATOM 876 O O . LEU A 1 109 ? 9.250 -0.913 -8.012 1.00 97.69 109 LEU A O 1
ATOM 880 N N . ALA A 1 110 ? 10.011 -0.524 -5.940 1.00 97.56 110 ALA A N 1
ATOM 881 C CA . ALA A 1 110 ? 8.823 0.211 -5.507 1.00 97.56 110 ALA A CA 1
ATOM 882 C C . ALA A 1 110 ? 8.583 1.484 -6.344 1.00 97.56 110 ALA A C 1
ATOM 884 O O . ALA A 1 110 ? 7.453 1.772 -6.742 1.00 97.56 110 ALA A O 1
ATOM 885 N N . LEU A 1 111 ? 9.644 2.243 -6.647 1.00 97.06 111 LEU A N 1
ATOM 886 C CA . LEU A 1 111 ? 9.563 3.460 -7.463 1.00 97.06 111 LEU A CA 1
ATOM 887 C C . LEU A 1 111 ? 9.175 3.161 -8.920 1.00 97.06 111 LEU A C 1
ATOM 889 O O . LEU A 1 111 ? 8.372 3.901 -9.494 1.00 97.06 111 LEU A O 1
ATOM 893 N N . LEU A 1 112 ? 9.700 2.075 -9.498 1.00 96.44 112 LEU A N 1
ATOM 894 C CA . LEU A 1 112 ? 9.306 1.584 -10.823 1.00 96.44 112 LEU A CA 1
ATOM 895 C C . LEU A 1 112 ? 7.819 1.232 -10.871 1.00 96.44 112 LEU A C 1
ATOM 897 O O . LEU A 1 112 ? 7.120 1.667 -11.783 1.00 96.44 112 LEU A O 1
ATOM 901 N N . HIS A 1 113 ? 7.335 0.481 -9.877 1.00 95.75 113 HIS A N 1
ATOM 902 C CA . HIS A 1 113 ? 5.937 0.047 -9.790 1.00 95.75 113 HIS A CA 1
ATOM 903 C C . HIS A 1 113 ? 4.965 1.232 -9.742 1.00 95.75 113 HIS A C 1
ATOM 905 O O . HIS A 1 113 ? 3.957 1.264 -10.448 1.00 95.75 113 HIS A O 1
ATOM 911 N N . VAL A 1 114 ? 5.299 2.244 -8.943 1.00 93.50 114 VAL A N 1
ATOM 912 C CA . VAL A 1 114 ? 4.452 3.415 -8.684 1.00 93.50 114 VAL A CA 1
ATOM 913 C C . VAL A 1 114 ? 4.250 4.316 -9.891 1.00 93.50 114 VAL A C 1
ATOM 915 O O . VAL A 1 114 ? 3.214 4.983 -9.966 1.00 93.50 114 VAL A O 1
ATOM 918 N N . SER A 1 115 ? 5.238 4.378 -10.779 1.00 94.62 115 SER A N 1
ATOM 919 C CA . SER A 1 115 ? 5.232 5.218 -11.972 1.00 94.62 115 SER A CA 1
ATOM 920 C C . SER A 1 115 ? 4.556 4.466 -13.124 1.00 94.62 115 SER A C 1
ATOM 922 O O . SER A 1 115 ? 5.118 3.485 -13.614 1.00 94.62 115 SER A O 1
ATOM 924 N N . PRO A 1 116 ? 3.381 4.911 -13.617 1.00 94.19 116 PRO A N 1
ATOM 925 C CA . PRO A 1 116 ? 2.704 4.235 -14.723 1.00 94.19 116 PRO A CA 1
ATOM 926 C C . PRO A 1 116 ? 3.589 4.124 -15.966 1.00 94.19 116 PRO A C 1
ATOM 928 O O . PRO A 1 116 ? 3.625 3.070 -16.595 1.00 94.19 116 PRO A O 1
ATOM 931 N N . GLN A 1 117 ? 4.345 5.185 -16.268 1.00 95.69 117 GLN A N 1
ATOM 932 C CA . GLN A 1 117 ? 5.278 5.215 -17.390 1.00 95.69 117 GLN A CA 1
ATOM 933 C C . GLN A 1 117 ? 6.419 4.214 -17.195 1.00 95.69 117 GLN A C 1
ATOM 935 O O . GLN A 1 117 ? 6.706 3.429 -18.094 1.00 95.69 117 GLN A O 1
ATOM 940 N N . SER A 1 118 ? 7.037 4.198 -16.012 1.00 94.94 118 SER A N 1
ATOM 941 C CA . SER A 1 118 ? 8.155 3.290 -15.745 1.00 94.94 118 SER A CA 1
ATOM 942 C C . SER A 1 118 ? 7.710 1.828 -15.724 1.00 94.94 118 SER A C 1
ATOM 944 O O . SER A 1 118 ? 8.471 0.963 -16.139 1.00 94.94 118 SER A O 1
ATOM 946 N N . ARG A 1 119 ? 6.466 1.541 -15.323 1.00 95.31 119 ARG A N 1
ATOM 947 C CA . ARG A 1 119 ? 5.871 0.203 -15.433 1.00 95.31 119 ARG A CA 1
ATOM 948 C C . ARG A 1 119 ? 5.685 -0.227 -16.890 1.00 95.31 119 ARG A C 1
ATOM 950 O O . ARG A 1 119 ? 5.994 -1.367 -17.217 1.00 95.31 119 ARG A O 1
ATOM 957 N N . VAL A 1 120 ? 5.207 0.662 -17.765 1.00 96.75 120 VAL A N 1
ATOM 958 C CA . VAL A 1 120 ? 5.092 0.373 -19.209 1.00 96.75 120 VAL A CA 1
ATOM 959 C C . VAL A 1 120 ? 6.471 0.091 -19.809 1.00 96.75 120 VAL A C 1
ATOM 961 O O . VAL A 1 120 ? 6.632 -0.921 -20.489 1.00 96.75 120 VAL A O 1
ATOM 964 N N . SER A 1 121 ? 7.474 0.916 -19.494 1.00 96.81 121 SER A N 1
ATOM 965 C CA . SER A 1 121 ? 8.860 0.673 -19.911 1.00 96.81 121 SER A CA 1
ATOM 966 C C . SER A 1 121 ? 9.389 -0.657 -19.370 1.00 96.81 121 SER A C 1
ATOM 968 O O . SER A 1 121 ? 9.896 -1.459 -20.142 1.00 96.81 121 SER A O 1
ATOM 970 N N . ALA A 1 122 ? 9.196 -0.959 -18.083 1.00 96.75 122 ALA A N 1
ATOM 971 C CA . ALA A 1 122 ? 9.633 -2.222 -17.485 1.00 96.75 122 ALA A CA 1
ATOM 972 C C . ALA A 1 122 ? 9.022 -3.449 -18.181 1.00 96.75 122 ALA A C 1
ATOM 974 O O . ALA A 1 122 ? 9.725 -4.425 -18.430 1.00 96.75 122 ALA A O 1
ATOM 975 N N . LEU A 1 123 ? 7.737 -3.396 -18.544 1.00 97.25 123 LEU A N 1
ATOM 976 C CA . LEU A 1 123 ? 7.091 -4.461 -19.314 1.00 97.25 123 LEU A CA 1
ATOM 977 C C . LEU A 1 123 ? 7.679 -4.592 -20.725 1.00 97.25 123 LEU A C 1
ATOM 979 O O . LEU A 1 123 ? 7.893 -5.713 -21.184 1.00 97.25 123 LEU A O 1
ATOM 983 N N . ALA A 1 124 ? 7.989 -3.475 -21.391 1.00 97.94 124 ALA A N 1
ATOM 984 C CA . ALA A 1 124 ? 8.671 -3.494 -22.685 1.00 97.94 124 ALA A CA 1
ATOM 985 C C . ALA A 1 124 ? 10.072 -4.121 -22.579 1.00 97.94 124 ALA A C 1
ATOM 987 O O . ALA A 1 124 ? 10.433 -4.950 -23.410 1.00 97.94 124 ALA A O 1
ATOM 988 N N . TRP A 1 125 ? 10.818 -3.815 -21.513 1.00 97.81 125 TRP A N 1
ATOM 989 C CA . TRP A 1 125 ? 12.139 -4.396 -21.269 1.00 97.81 125 TRP A CA 1
ATOM 990 C C . TRP A 1 125 ? 12.088 -5.908 -21.042 1.00 97.81 125 TRP A C 1
ATOM 992 O O . TRP A 1 125 ? 12.980 -6.630 -21.477 1.00 97.81 125 TRP A O 1
ATOM 1002 N N . ILE A 1 126 ? 11.044 -6.397 -20.365 1.00 97.56 126 ILE A N 1
ATOM 1003 C CA . ILE A 1 126 ? 10.822 -7.836 -20.166 1.00 97.56 126 ILE A CA 1
ATOM 1004 C C . ILE A 1 126 ? 10.478 -8.518 -21.498 1.00 97.56 126 ILE A C 1
ATOM 1006 O O . ILE A 1 126 ? 10.918 -9.641 -21.735 1.00 97.56 126 ILE A O 1
ATOM 1010 N N . ALA A 1 127 ? 9.702 -7.853 -22.359 1.00 97.81 127 ALA A N 1
ATOM 1011 C CA . ALA A 1 127 ? 9.289 -8.389 -23.654 1.00 97.81 127 ALA A CA 1
ATOM 1012 C C . ALA A 1 127 ? 10.433 -8.428 -24.686 1.00 97.81 127 ALA A C 1
ATOM 1014 O O . ALA A 1 127 ? 10.525 -9.395 -25.440 1.00 97.81 127 ALA A O 1
ATOM 1015 N N . ASP A 1 128 ? 11.316 -7.422 -24.698 1.00 98.00 128 ASP A N 1
ATOM 1016 C CA . ASP A 1 128 ? 12.518 -7.375 -25.543 1.00 98.00 128 ASP A CA 1
ATOM 1017 C C . ASP A 1 128 ? 13.784 -7.000 -24.739 1.00 98.00 128 ASP A C 1
ATOM 1019 O O . ASP A 1 128 ? 14.266 -5.861 -24.782 1.00 98.00 128 ASP A O 1
ATOM 1023 N N . PRO A 1 129 ? 14.384 -7.970 -24.020 1.00 97.31 129 PRO A N 1
ATOM 1024 C CA . PRO A 1 129 ? 15.556 -7.716 -23.186 1.00 97.31 129 PRO A CA 1
ATOM 1025 C C . PRO A 1 129 ? 16.786 -7.200 -23.938 1.00 97.31 129 PRO A C 1
ATOM 1027 O O . PRO A 1 129 ? 17.630 -6.509 -23.361 1.00 97.31 129 PRO A O 1
ATOM 1030 N N . VAL A 1 130 ? 16.939 -7.583 -25.209 1.00 97.25 130 VAL A N 1
ATOM 1031 C CA . VAL A 1 130 ? 18.130 -7.255 -26.000 1.00 97.25 130 VAL A CA 1
ATOM 1032 C C . VAL A 1 130 ? 17.995 -5.854 -26.585 1.00 97.25 130 VAL A C 1
ATOM 1034 O O . VAL A 1 130 ? 18.927 -5.058 -26.441 1.00 97.25 130 VAL A O 1
ATOM 1037 N N . GLY A 1 131 ? 16.844 -5.531 -27.184 1.00 97.75 131 GLY A N 1
ATOM 1038 C CA . GLY A 1 131 ? 16.587 -4.218 -27.773 1.00 97.75 131 GLY A CA 1
ATOM 1039 C C . GLY A 1 131 ? 16.473 -3.104 -26.733 1.00 97.75 131 GLY A C 1
ATOM 1040 O O . GLY A 1 131 ? 17.006 -2.014 -26.936 1.00 97.75 131 GLY A O 1
ATOM 1041 N N . SER A 1 132 ? 15.879 -3.382 -25.571 1.00 97.62 132 SER A N 1
ATOM 1042 C CA . SER A 1 132 ? 15.680 -2.377 -24.518 1.00 97.62 132 SER A CA 1
ATOM 1043 C C . SER A 1 132 ? 16.865 -2.193 -23.565 1.00 97.62 132 SER A C 1
ATOM 1045 O O . SER A 1 132 ? 16.786 -1.399 -22.628 1.00 97.62 132 SER A O 1
ATOM 1047 N N . ARG A 1 133 ? 17.985 -2.900 -23.765 1.00 97.38 133 ARG A N 1
ATOM 1048 C CA . ARG A 1 133 ? 19.109 -2.916 -22.812 1.00 97.38 133 ARG A CA 1
ATOM 1049 C C . ARG A 1 133 ? 19.660 -1.528 -22.471 1.00 97.38 133 ARG A C 1
ATOM 1051 O O . ARG A 1 133 ? 19.948 -1.258 -21.305 1.00 97.38 133 ARG A O 1
ATOM 1058 N N . ALA A 1 134 ? 19.870 -0.681 -23.478 1.00 97.19 134 ALA A N 1
ATOM 1059 C CA . ALA A 1 134 ? 20.471 0.639 -23.283 1.00 97.19 134 ALA A CA 1
ATOM 1060 C C . ALA A 1 134 ? 19.526 1.582 -22.521 1.00 97.19 134 ALA A C 1
ATOM 1062 O O . ALA A 1 134 ? 19.929 2.165 -21.516 1.00 97.19 134 ALA A O 1
ATOM 1063 N N . GLU A 1 135 ? 18.264 1.650 -22.954 1.00 97.00 135 GLU A N 1
ATOM 1064 C CA . GLU A 1 135 ? 17.208 2.444 -22.315 1.00 97.00 135 GLU A CA 1
ATOM 1065 C C . GLU A 1 135 ? 16.991 2.010 -20.861 1.00 97.00 135 GLU A C 1
ATOM 1067 O O . GLU A 1 135 ? 17.012 2.835 -19.947 1.00 97.00 135 GLU A O 1
ATOM 1072 N N . ALA A 1 136 ? 16.859 0.702 -20.629 1.00 97.00 136 ALA A N 1
ATOM 1073 C CA . ALA A 1 136 ? 16.667 0.158 -19.295 1.00 97.00 136 ALA A CA 1
ATOM 1074 C C . ALA A 1 136 ? 17.820 0.514 -18.356 1.00 97.00 136 ALA A C 1
ATOM 1076 O O . ALA A 1 136 ? 17.602 0.893 -17.210 1.00 97.00 136 ALA A O 1
ATOM 1077 N N . MET A 1 137 ? 19.061 0.420 -18.832 1.00 97.00 137 MET A N 1
ATOM 1078 C CA . MET A 1 137 ? 20.232 0.760 -18.030 1.00 97.00 137 MET A CA 1
ATOM 1079 C C . MET A 1 137 ? 20.277 2.253 -17.682 1.00 97.00 137 MET A C 1
ATOM 1081 O O . MET A 1 137 ? 20.627 2.607 -16.554 1.00 97.00 137 MET A O 1
ATOM 1085 N N . GLU A 1 138 ? 19.903 3.136 -18.607 1.00 96.81 138 GLU A N 1
ATOM 1086 C CA . GLU A 1 138 ? 19.807 4.574 -18.343 1.00 96.81 138 GLU A CA 1
ATOM 1087 C C . GLU A 1 138 ? 18.734 4.892 -17.290 1.00 96.81 138 GLU A C 1
ATOM 1089 O O . GLU A 1 138 ? 19.021 5.551 -16.281 1.00 96.81 138 GLU A O 1
ATOM 1094 N N . GLU A 1 139 ? 17.523 4.367 -17.476 1.00 96.50 139 GLU A N 1
ATOM 1095 C CA . GLU A 1 139 ? 16.401 4.585 -16.562 1.00 96.50 139 GLU A CA 1
ATOM 1096 C C . GLU A 1 139 ? 16.682 3.981 -15.178 1.00 96.50 139 GLU A C 1
ATOM 1098 O O . GLU A 1 139 ? 16.476 4.637 -14.152 1.00 96.50 139 GLU A O 1
ATOM 1103 N N . MET A 1 140 ? 17.264 2.780 -15.114 1.00 96.75 140 MET A N 1
ATOM 1104 C CA . MET A 1 140 ? 17.671 2.170 -13.846 1.00 96.75 140 MET A CA 1
ATOM 1105 C C . MET A 1 140 ? 18.734 2.990 -13.123 1.00 96.75 140 MET A C 1
ATOM 1107 O O . MET A 1 140 ? 18.634 3.182 -11.914 1.00 96.75 140 MET A O 1
ATOM 1111 N N . ASN A 1 141 ? 19.715 3.557 -13.828 1.00 95.94 141 ASN A N 1
ATOM 1112 C CA . ASN A 1 141 ? 20.695 4.453 -13.209 1.00 95.94 141 ASN A CA 1
ATOM 1113 C C . ASN A 1 141 ? 20.043 5.723 -12.638 1.00 95.94 141 ASN A C 1
ATOM 1115 O O . ASN A 1 141 ? 20.473 6.249 -11.605 1.00 95.94 141 ASN A O 1
ATOM 1119 N N . ARG A 1 142 ? 18.997 6.246 -13.287 1.00 96.06 142 ARG A N 1
ATOM 1120 C CA . ARG A 1 142 ? 18.199 7.361 -12.756 1.00 96.06 142 ARG A CA 1
ATOM 1121 C C . ARG A 1 142 ? 17.446 6.948 -11.491 1.00 96.06 142 ARG A C 1
ATOM 1123 O O . ARG A 1 142 ? 17.555 7.639 -10.478 1.00 96.06 142 ARG A O 1
ATOM 1130 N N . ILE A 1 143 ? 16.748 5.816 -11.522 1.00 96.62 143 ILE A N 1
ATOM 1131 C CA . ILE A 1 143 ? 15.932 5.332 -10.402 1.00 96.62 143 ILE A CA 1
ATOM 1132 C C . ILE A 1 143 ? 16.795 4.918 -9.211 1.00 96.62 143 ILE A C 1
ATOM 1134 O O . ILE A 1 143 ? 16.465 5.272 -8.086 1.00 96.62 143 ILE A O 1
ATOM 1138 N N . LEU A 1 144 ? 17.939 4.268 -9.426 1.00 96.44 144 LEU A N 1
ATOM 1139 C CA . LEU A 1 144 ? 18.864 3.894 -8.352 1.00 96.44 144 LEU A CA 1
ATOM 1140 C C . LEU A 1 144 ? 19.438 5.114 -7.626 1.00 96.44 144 LEU A C 1
ATOM 1142 O O . LEU A 1 144 ? 19.632 5.072 -6.412 1.00 96.44 144 LEU A O 1
ATOM 1146 N N . ARG A 1 145 ? 19.693 6.222 -8.334 1.00 96.12 145 ARG A N 1
ATOM 1147 C CA . ARG A 1 145 ? 20.095 7.484 -7.687 1.00 96.12 145 ARG A CA 1
ATOM 1148 C C . ARG A 1 145 ? 18.985 8.031 -6.792 1.00 96.12 145 ARG A C 1
ATOM 1150 O O . ARG A 1 145 ? 19.268 8.450 -5.672 1.00 96.12 145 ARG A O 1
ATOM 1157 N N . LEU A 1 146 ? 17.738 7.973 -7.255 1.00 96.50 146 LEU A N 1
ATOM 1158 C CA . LEU A 1 146 ? 16.579 8.388 -6.469 1.00 96.50 146 LEU A CA 1
ATOM 1159 C C . LEU A 1 146 ? 16.348 7.462 -5.262 1.00 96.50 146 LEU A C 1
ATOM 1161 O O . LEU A 1 146 ? 16.150 7.942 -4.149 1.00 96.50 146 LEU A O 1
ATOM 1165 N N . ALA A 1 147 ? 16.449 6.146 -5.453 1.00 97.19 147 ALA A N 1
ATOM 1166 C CA . ALA A 1 147 ? 16.317 5.147 -4.398 1.00 97.19 147 ALA A CA 1
ATOM 1167 C C . ALA A 1 147 ? 17.359 5.346 -3.289 1.00 97.19 147 ALA A C 1
ATOM 1169 O O . ALA A 1 147 ? 17.005 5.329 -2.113 1.00 97.19 147 ALA A O 1
ATOM 1170 N N . LYS A 1 148 ? 18.618 5.637 -3.650 1.00 96.62 148 LYS A N 1
ATOM 1171 C CA . LYS A 1 148 ? 19.671 6.002 -2.687 1.00 96.62 148 LYS A CA 1
ATOM 1172 C C . LYS A 1 148 ? 19.322 7.267 -1.901 1.00 96.62 148 LYS A C 1
ATOM 1174 O O . LYS A 1 148 ? 19.496 7.284 -0.688 1.00 96.62 148 LYS A O 1
ATOM 1179 N N . ALA A 1 149 ? 18.790 8.299 -2.560 1.00 96.25 149 ALA A N 1
ATOM 1180 C CA . ALA A 1 149 ?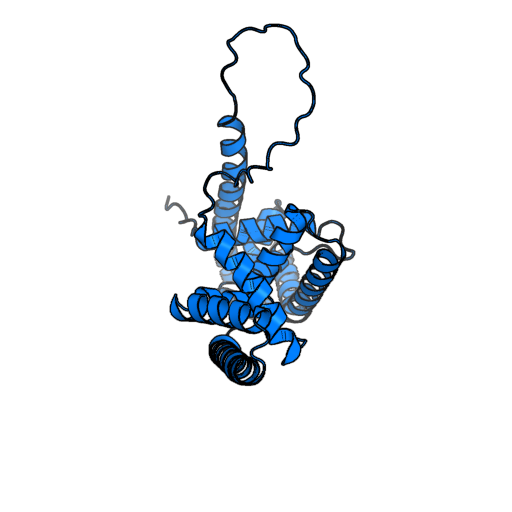 18.368 9.525 -1.879 1.00 96.25 149 ALA A CA 1
ATOM 1181 C C . ALA A 1 149 ? 17.243 9.260 -0.859 1.00 96.25 149 ALA A C 1
ATOM 1183 O O . ALA A 1 149 ? 17.306 9.744 0.272 1.00 96.25 149 ALA A O 1
ATOM 1184 N N . TYR A 1 150 ? 16.251 8.439 -1.220 1.00 96.94 150 TYR A N 1
ATOM 1185 C CA . TYR A 1 150 ? 15.206 8.010 -0.287 1.00 96.94 150 TYR A CA 1
ATOM 1186 C C . TYR A 1 150 ? 15.756 7.157 0.858 1.00 96.94 150 TYR A C 1
ATOM 1188 O O . TYR A 1 150 ? 15.386 7.385 2.008 1.00 96.94 150 TYR A O 1
ATOM 1196 N N . HIS A 1 151 ? 16.649 6.209 0.569 1.00 96.25 151 HIS A N 1
ATOM 1197 C CA . HIS A 1 151 ? 17.284 5.357 1.576 1.00 96.25 151 HIS A CA 1
ATOM 1198 C C . HIS A 1 151 ? 18.025 6.184 2.634 1.00 96.25 151 HIS A C 1
ATOM 1200 O O . HIS A 1 151 ? 17.769 6.021 3.829 1.00 96.25 151 HIS A O 1
ATOM 1206 N N . SER A 1 152 ? 18.834 7.163 2.209 1.00 95.31 152 SER A N 1
ATOM 1207 C CA . SER A 1 152 ? 19.501 8.101 3.123 1.00 95.31 152 SER A CA 1
ATOM 1208 C C . SER A 1 152 ? 18.499 8.919 3.951 1.00 95.31 152 SER A C 1
ATOM 1210 O O . SER A 1 152 ? 18.612 8.983 5.175 1.00 95.31 152 SER A O 1
ATOM 1212 N N . ALA A 1 153 ? 17.447 9.458 3.322 1.00 94.88 153 ALA A N 1
ATOM 1213 C CA . ALA A 1 153 ? 16.424 10.257 4.007 1.00 94.88 153 ALA A CA 1
ATOM 1214 C C . ALA A 1 153 ? 15.580 9.463 5.032 1.00 94.88 153 ALA A C 1
ATOM 1216 O O . ALA A 1 153 ? 14.981 10.042 5.951 1.00 94.88 153 ALA A O 1
ATOM 1217 N N . ILE A 1 154 ? 15.496 8.136 4.888 1.00 94.38 154 ILE A N 1
ATOM 1218 C CA . ILE A 1 154 ? 14.875 7.252 5.883 1.00 94.38 154 ILE A CA 1
ATOM 1219 C C . ILE A 1 154 ? 15.809 7.074 7.091 1.00 94.38 154 ILE A C 1
ATOM 1221 O O . ILE A 1 154 ? 15.336 7.147 8.227 1.00 94.38 154 ILE A O 1
ATOM 1225 N N . GLY A 1 155 ? 17.116 6.902 6.862 1.00 90.31 155 GLY A N 1
ATOM 1226 C CA . GLY A 1 155 ? 18.128 6.736 7.913 1.00 90.31 155 GLY A CA 1
ATOM 1227 C C . GLY A 1 155 ? 18.293 7.963 8.820 1.00 90.31 155 GLY A C 1
ATOM 1228 O O . GLY A 1 155 ? 18.253 7.833 10.047 1.00 90.31 155 GLY A O 1
ATOM 1229 N N . ASP A 1 156 ? 18.380 9.161 8.235 1.00 78.00 156 ASP A N 1
ATOM 1230 C CA . ASP A 1 156 ? 18.643 10.420 8.959 1.00 78.00 156 ASP A CA 1
ATOM 1231 C C . ASP A 1 156 ? 17.556 10.791 9.985 1.00 78.00 156 ASP A C 1
ATOM 1233 O O . ASP A 1 156 ? 17.808 11.477 10.980 1.00 78.00 156 ASP A O 1
ATOM 1237 N N . GLY A 1 157 ? 16.323 10.322 9.776 1.00 69.62 157 GLY A N 1
ATOM 1238 C CA . GLY A 1 157 ? 15.216 10.571 10.701 1.00 69.62 157 GLY A CA 1
ATOM 1239 C C . GLY A 1 157 ? 15.351 9.832 12.036 1.00 69.62 157 GLY A C 1
ATOM 1240 O O . GLY A 1 157 ? 14.849 10.314 13.053 1.00 69.62 157 GLY A O 1
ATOM 1241 N N . THR A 1 158 ? 16.033 8.685 12.047 1.00 66.69 158 THR A N 1
ATOM 1242 C CA . THR A 1 158 ? 16.142 7.830 13.240 1.00 66.69 158 THR A CA 1
ATOM 1243 C C . THR A 1 158 ? 17.194 8.378 14.205 1.00 66.69 158 THR A C 1
ATOM 1245 O O . THR A 1 158 ? 16.927 8.541 15.393 1.00 66.69 158 THR A O 1
ATOM 1248 N N . THR A 1 159 ? 18.350 8.795 13.682 1.00 63.75 159 THR A N 1
ATOM 1249 C CA . THR A 1 159 ? 19.478 9.305 14.481 1.00 63.75 159 THR A CA 1
ATOM 1250 C C . THR A 1 159 ? 19.220 10.680 15.110 1.00 63.75 159 THR A C 1
ATOM 1252 O O . THR A 1 159 ? 19.789 11.002 16.155 1.00 63.75 159 THR A O 1
ATOM 1255 N N . ARG A 1 160 ? 18.340 11.508 14.524 1.00 63.72 160 ARG A N 1
ATOM 1256 C CA . ARG A 1 160 ? 17.997 12.836 15.072 1.00 63.72 160 ARG A CA 1
ATOM 1257 C C . ARG A 1 160 ? 17.094 12.769 16.311 1.00 63.72 160 ARG A C 1
ATOM 1259 O O . ARG A 1 160 ? 17.174 13.646 17.175 1.00 63.72 160 ARG A O 1
ATOM 1266 N N . ARG A 1 161 ? 16.234 11.748 16.410 1.00 60.84 161 ARG A N 1
ATOM 1267 C CA . ARG A 1 161 ? 15.265 11.614 17.513 1.00 60.84 161 ARG A CA 1
ATOM 1268 C C . ARG A 1 161 ? 15.932 11.196 18.827 1.00 60.84 161 ARG A C 1
ATOM 1270 O O . ARG A 1 161 ? 15.531 11.678 19.882 1.00 60.84 161 ARG A O 1
ATOM 1277 N N . GLU A 1 162 ? 16.978 10.377 18.755 1.00 60.16 162 GLU A N 1
ATOM 1278 C CA . GLU A 1 162 ? 17.728 9.916 19.932 1.00 60.16 162 GLU A CA 1
ATOM 1279 C C . GLU A 1 162 ? 18.576 11.033 20.557 1.00 60.16 162 GLU A C 1
ATOM 1281 O O . GLU A 1 162 ? 18.545 11.218 21.769 1.00 60.16 162 GLU A O 1
ATOM 1286 N N . ARG A 1 163 ? 19.226 11.879 19.745 1.00 60.22 163 ARG A N 1
ATOM 1287 C CA . ARG A 1 163 ? 20.041 13.002 20.255 1.00 60.22 163 ARG A CA 1
ATOM 1288 C C . ARG A 1 163 ? 19.249 14.142 20.897 1.00 60.22 163 ARG A C 1
ATOM 1290 O O . ARG A 1 163 ? 19.820 14.941 21.623 1.00 60.22 163 ARG A O 1
ATOM 1297 N N . SER A 1 164 ? 17.946 14.231 20.642 1.00 61.66 164 SER A N 1
ATOM 1298 C CA . SER A 1 164 ? 17.102 15.289 21.221 1.00 61.66 164 SER A CA 1
ATOM 1299 C C . SER A 1 164 ? 16.534 14.912 22.597 1.00 61.66 164 SER A C 1
ATOM 1301 O O . SER A 1 164 ? 15.736 15.666 23.146 1.00 61.66 164 SER A O 1
ATOM 1303 N N . SER A 1 165 ? 16.908 13.742 23.133 1.00 59.81 165 SER A N 1
ATOM 1304 C CA . SER A 1 165 ? 16.355 13.191 24.375 1.00 59.81 165 SER A CA 1
ATOM 1305 C C . SER A 1 165 ? 17.380 13.035 25.504 1.00 59.81 165 SER A C 1
ATOM 1307 O O . SER A 1 165 ? 17.035 12.408 26.497 1.00 59.81 165 SER A O 1
ATOM 1309 N N . GLU A 1 166 ? 18.594 13.594 25.405 1.00 47.62 166 GLU A N 1
ATOM 1310 C CA . GLU A 1 166 ? 19.507 13.699 26.557 1.00 47.62 166 GLU A CA 1
ATOM 1311 C C . GLU A 1 166 ? 19.071 14.860 27.468 1.00 47.62 166 GLU A C 1
ATOM 1313 O O . GLU A 1 166 ? 19.220 16.028 27.095 1.00 47.62 166 GLU A O 1
ATOM 1318 N N . PRO A 1 167 ? 18.521 14.587 28.666 1.00 59.12 167 PRO A N 1
ATOM 1319 C CA . PRO A 1 167 ? 18.252 15.612 29.656 1.00 59.12 167 PRO A CA 1
ATOM 1320 C C . PRO A 1 167 ? 19.562 15.887 30.396 1.00 59.12 167 PRO A C 1
ATOM 1322 O O . PRO A 1 167 ? 20.169 14.974 30.955 1.00 59.12 167 PRO A O 1
ATOM 1325 N N . GLY A 1 168 ? 19.985 17.150 30.430 1.00 57.47 168 GLY A N 1
ATOM 1326 C CA . GLY A 1 168 ? 21.063 17.592 31.308 1.00 57.47 168 GLY A CA 1
ATOM 1327 C C . GLY A 1 168 ? 20.781 17.160 32.748 1.00 57.47 168 GLY A C 1
ATOM 1328 O O . GLY A 1 168 ? 19.850 17.648 33.386 1.00 57.47 168 GLY A O 1
ATOM 1329 N N . ALA A 1 169 ? 21.582 16.218 33.238 1.00 51.06 169 ALA A N 1
ATOM 1330 C CA . ALA A 1 169 ? 21.574 15.771 34.615 1.00 51.06 169 ALA A CA 1
ATOM 1331 C C . ALA A 1 169 ? 22.247 16.829 35.498 1.00 51.06 169 ALA A C 1
ATOM 1333 O O . ALA A 1 169 ? 23.469 16.946 35.517 1.00 51.06 169 ALA A O 1
ATOM 1334 N N . ALA A 1 170 ? 21.441 17.573 36.253 1.00 53.72 170 ALA A N 1
ATOM 1335 C CA . ALA A 1 170 ? 21.849 18.175 37.518 1.00 53.72 170 ALA A CA 1
ATOM 1336 C C . ALA A 1 170 ? 20.607 18.478 38.371 1.00 53.72 170 ALA A C 1
ATOM 1338 O O . ALA A 1 170 ? 19.927 19.465 38.111 1.00 53.72 170 ALA A O 1
ATOM 1339 N N . ALA A 1 171 ? 20.312 17.621 39.359 1.00 49.88 171 ALA A N 1
ATOM 1340 C CA . ALA A 1 171 ? 19.896 18.002 40.721 1.00 49.88 171 ALA A CA 1
ATOM 1341 C C . ALA A 1 171 ? 19.344 16.797 41.519 1.00 49.88 171 ALA A C 1
ATOM 1343 O O . ALA A 1 171 ? 18.253 16.300 41.264 1.00 49.88 171 ALA A O 1
ATOM 1344 N N . THR A 1 172 ? 20.143 16.372 42.499 1.00 51.81 172 THR A N 1
ATOM 1345 C CA . THR A 1 172 ? 19.794 16.227 43.926 1.00 51.81 172 THR A CA 1
ATOM 1346 C C . THR A 1 172 ? 18.534 15.440 44.335 1.00 51.81 172 THR A C 1
ATOM 1348 O O . THR A 1 172 ? 17.405 15.904 44.228 1.00 51.81 172 THR A O 1
ATOM 1351 N N . THR A 1 173 ? 18.769 14.286 44.966 1.00 56.41 173 THR A N 1
ATOM 1352 C CA . THR A 1 173 ? 17.831 13.521 45.812 1.00 56.41 173 THR A CA 1
ATOM 1353 C C . THR A 1 173 ? 17.349 14.302 47.042 1.00 56.41 173 THR A C 1
ATOM 1355 O O . THR A 1 173 ? 18.170 14.953 47.694 1.00 56.41 173 THR A O 1
ATOM 1358 N N . PRO A 1 174 ? 16.079 14.113 47.459 1.00 54.22 174 PRO A N 1
ATOM 1359 C CA . PRO A 1 174 ? 15.859 13.618 48.824 1.00 54.22 174 PRO A CA 1
ATOM 1360 C C . PRO A 1 174 ? 14.711 12.591 48.984 1.00 54.22 174 PRO A C 1
ATOM 1362 O O . PRO A 1 174 ? 13.601 12.762 48.498 1.00 54.22 174 PRO A O 1
ATOM 1365 N N . SER A 1 175 ? 15.048 11.518 49.702 1.00 53.47 175 SER A N 1
ATOM 1366 C CA . SER A 1 175 ? 14.375 10.870 50.847 1.00 53.47 175 SER A CA 1
ATOM 1367 C C . SER A 1 175 ? 12.860 11.057 51.144 1.00 53.47 175 SER A C 1
ATOM 1369 O O . SER A 1 175 ? 12.425 12.148 51.494 1.00 53.47 175 SER A O 1
ATOM 1371 N N . VAL A 1 176 ? 12.165 9.903 51.206 1.00 53.41 176 VAL A N 1
ATOM 1372 C CA . VAL A 1 176 ? 11.158 9.423 52.201 1.00 53.41 176 VAL A CA 1
ATOM 1373 C C . VAL A 1 176 ? 9.767 10.085 52.294 1.00 53.41 176 VAL A C 1
ATOM 1375 O O . VAL A 1 176 ? 9.620 11.188 52.811 1.00 53.41 176 VAL A O 1
ATOM 1378 N N . SER A 1 177 ? 8.718 9.315 51.950 1.00 48.91 177 SER A N 1
ATOM 1379 C CA . SER A 1 177 ? 7.619 8.841 52.839 1.00 48.91 177 SER A CA 1
ATOM 1380 C C . SER A 1 177 ? 6.448 8.289 52.009 1.00 48.91 177 SER A C 1
ATOM 1382 O O . SER A 1 177 ? 5.941 8.984 51.131 1.00 48.91 177 SER A O 1
ATOM 1384 N N . ASP A 1 178 ? 5.995 7.071 52.317 1.00 51.78 178 ASP A N 1
ATOM 1385 C CA . ASP A 1 178 ? 4.788 6.453 51.747 1.00 51.78 178 ASP A CA 1
ATOM 1386 C C . ASP A 1 178 ? 3.501 7.142 52.236 1.00 51.78 178 ASP A C 1
ATOM 1388 O O . ASP A 1 178 ? 3.322 7.295 53.450 1.00 51.78 178 ASP A O 1
ATOM 1392 N N . PRO A 1 179 ? 2.547 7.467 51.340 1.00 53.31 179 PRO A N 1
ATOM 1393 C CA . PRO A 1 179 ? 1.181 7.758 51.728 1.00 53.31 179 PRO A CA 1
ATOM 1394 C C . PRO A 1 179 ? 0.193 6.683 51.251 1.00 53.31 179 PRO A C 1
ATOM 1396 O O . PRO A 1 179 ? 0.231 6.167 50.134 1.00 53.31 179 PRO A O 1
ATOM 1399 N N . VAL A 1 180 ? -0.741 6.414 52.155 1.00 51.50 180 VAL A N 1
ATOM 1400 C CA . VAL A 1 180 ? -1.978 5.643 52.019 1.00 51.50 180 VAL A CA 1
ATOM 1401 C C . VAL A 1 180 ? -2.693 5.914 50.686 1.00 51.50 180 VAL A C 1
ATOM 1403 O O . VAL A 1 180 ? -2.981 7.059 50.335 1.00 51.50 180 VAL A O 1
ATOM 1406 N N . VAL A 1 181 ? -3.015 4.833 49.966 1.00 43.84 181 VAL A N 1
ATOM 1407 C CA . VAL A 1 181 ? -3.727 4.839 48.680 1.00 43.84 181 VAL A CA 1
ATOM 1408 C C . VAL A 1 181 ? -5.176 5.289 48.886 1.00 43.84 181 VAL A C 1
ATOM 1410 O O . VAL A 1 181 ? -6.060 4.501 49.210 1.00 43.84 181 VAL A O 1
ATOM 1413 N N . SER A 1 182 ? -5.414 6.582 48.687 1.00 43.62 182 SER A N 1
ATOM 1414 C CA . SER A 1 182 ? -6.736 7.138 48.408 1.00 43.62 182 SER A CA 1
ATOM 1415 C C . SER A 1 182 ? -6.977 7.047 46.901 1.00 43.62 182 SER A C 1
ATOM 1417 O O . SER A 1 182 ? -6.202 7.594 46.111 1.00 43.62 182 SER A O 1
ATOM 1419 N N . HIS A 1 183 ? -8.019 6.324 46.484 1.00 39.34 183 HIS A N 1
ATOM 1420 C CA . HIS A 1 183 ? -8.416 6.204 45.080 1.00 39.34 183 HIS A CA 1
ATOM 1421 C C . HIS A 1 183 ? -8.992 7.533 44.571 1.00 39.34 183 HIS A C 1
ATOM 1423 O O . HIS A 1 183 ? -10.204 7.728 44.498 1.00 39.34 183 HIS A O 1
ATOM 1429 N N . SER A 1 184 ? -8.099 8.456 44.214 1.00 41.09 184 SER A N 1
ATOM 1430 C CA . SER A 1 184 ? -8.436 9.653 43.448 1.00 41.09 184 SER A CA 1
ATOM 1431 C C . SER A 1 184 ? -9.011 9.267 42.080 1.00 41.09 184 SER A C 1
ATOM 1433 O O . SER A 1 184 ? -8.552 8.291 41.475 1.00 41.09 184 SER A O 1
ATOM 1435 N N . PRO A 1 185 ? -9.990 10.028 41.558 1.00 45.59 185 PRO A N 1
ATOM 1436 C CA . PRO A 1 185 ? -10.531 9.805 40.225 1.00 45.59 185 PRO A CA 1
ATOM 1437 C C . PRO A 1 185 ? -9.384 9.842 39.217 1.00 45.59 185 PRO A C 1
ATOM 1439 O O . PRO A 1 185 ? -8.622 10.807 39.174 1.00 45.59 185 PRO A O 1
ATOM 1442 N N . VAL A 1 186 ? -9.250 8.771 38.433 1.00 38.25 186 VAL A N 1
ATOM 1443 C CA . VAL A 1 186 ? -8.229 8.637 37.392 1.00 38.25 186 VAL A CA 1
ATOM 1444 C C . VAL A 1 186 ? -8.405 9.784 36.400 1.00 38.25 186 VAL A C 1
ATOM 1446 O O . VAL A 1 186 ? -9.238 9.730 35.493 1.00 38.25 186 VAL A O 1
ATOM 1449 N N . THR A 1 187 ? -7.623 10.846 36.571 1.00 46.69 187 THR A N 1
ATOM 1450 C CA . THR A 1 187 ? -7.437 11.879 35.562 1.00 46.69 187 THR A CA 1
ATOM 1451 C C . THR A 1 187 ? -6.801 11.189 34.369 1.00 46.69 187 THR A C 1
ATOM 1453 O O . THR A 1 187 ? -5.638 10.792 34.401 1.00 46.69 187 THR A O 1
ATOM 1456 N N . ARG A 1 188 ? -7.592 10.975 33.314 1.00 52.84 188 ARG A N 1
ATOM 1457 C CA . ARG A 1 188 ? -7.099 10.444 32.043 1.00 52.84 188 ARG A CA 1
ATOM 1458 C C . ARG A 1 188 ? -6.074 11.435 31.493 1.00 52.84 188 ARG A C 1
ATOM 1460 O O . ARG A 1 188 ? -6.444 12.438 30.889 1.00 52.84 188 ARG A O 1
ATOM 1467 N N . ILE A 1 189 ? -4.791 11.176 31.738 1.00 55.56 189 ILE A N 1
ATOM 1468 C CA . ILE A 1 189 ? -3.696 11.937 31.140 1.00 55.56 189 ILE A CA 1
ATOM 1469 C C . ILE A 1 189 ? -3.715 11.609 29.650 1.00 55.56 189 ILE A C 1
ATOM 1471 O O . ILE A 1 189 ? -3.318 10.523 29.228 1.00 55.56 189 ILE A O 1
ATOM 1475 N N . LEU A 1 190 ? -4.235 12.537 28.851 1.00 55.22 190 LEU A N 1
ATOM 1476 C CA . LEU A 1 190 ? -4.200 12.412 27.403 1.00 55.22 190 LEU A CA 1
ATOM 1477 C C . LEU A 1 190 ? -2.747 12.546 26.922 1.00 55.22 190 LEU A C 1
ATOM 1479 O O . LEU A 1 190 ? -2.020 13.408 27.429 1.00 55.22 190 LEU A O 1
ATOM 1483 N N . PRO A 1 191 ? -2.303 11.737 25.942 1.00 68.38 191 PRO A N 1
ATOM 1484 C CA . PRO A 1 191 ? -0.996 11.918 25.323 1.00 68.38 191 PRO A CA 1
ATOM 1485 C C . PRO A 1 191 ? -0.839 13.364 24.838 1.00 68.38 191 PRO A C 1
ATOM 1487 O O . PRO A 1 191 ? -1.746 13.914 24.204 1.00 68.38 191 PRO A O 1
ATOM 1490 N N . ARG A 1 192 ? 0.304 13.994 25.143 1.00 66.44 192 ARG A N 1
ATOM 1491 C CA . ARG A 1 192 ? 0.574 15.387 24.751 1.00 66.44 192 ARG A CA 1
ATOM 1492 C C . ARG A 1 192 ? 0.340 15.562 23.245 1.00 66.44 192 ARG A C 1
ATOM 1494 O O . ARG A 1 192 ? 0.955 14.871 22.440 1.00 66.44 192 ARG A O 1
ATOM 1501 N N . GLY A 1 193 ? -0.537 16.502 22.887 1.00 74.00 193 GLY A N 1
ATOM 1502 C CA . GLY A 1 193 ? -0.830 16.876 21.499 1.00 74.00 193 GLY A CA 1
ATOM 1503 C C . GLY A 1 193 ? -2.078 16.238 20.879 1.00 74.00 193 GLY A C 1
ATOM 1504 O O . GLY A 1 193 ? -2.437 16.613 19.765 1.00 74.00 193 GLY A O 1
ATOM 1505 N N . VAL A 1 194 ? -2.773 15.326 21.568 1.00 71.62 194 VAL A N 1
ATOM 1506 C CA . VAL A 1 194 ? -4.062 14.809 21.079 1.00 71.62 194 VAL A CA 1
ATOM 1507 C C . VAL A 1 194 ? -5.171 15.801 21.425 1.00 71.62 194 VAL A C 1
ATOM 1509 O O . VAL A 1 194 ? -5.404 16.104 22.595 1.00 71.62 194 VAL A O 1
ATOM 1512 N N . LYS A 1 195 ? -5.865 16.314 20.404 1.00 84.75 195 LYS A N 1
ATOM 1513 C CA . LYS A 1 195 ? -7.035 17.177 20.599 1.00 84.75 195 LYS A CA 1
ATOM 1514 C C . LYS A 1 195 ? -8.176 16.356 21.203 1.00 84.75 195 LYS A C 1
ATOM 1516 O O . LYS A 1 195 ? -8.431 15.236 20.765 1.00 84.75 195 LYS A O 1
ATOM 1521 N N . MET A 1 196 ? -8.891 16.933 22.167 1.00 87.31 196 MET A N 1
ATOM 1522 C CA . MET A 1 196 ? -10.037 16.277 22.812 1.00 87.31 196 MET A CA 1
ATOM 1523 C C . MET A 1 196 ? -11.116 15.863 21.798 1.00 87.31 196 MET A C 1
ATOM 1525 O O . MET A 1 196 ? -11.704 14.794 21.921 1.00 87.31 196 MET A O 1
ATOM 1529 N N . GLU A 1 197 ? -11.317 16.673 20.759 1.00 88.44 197 GLU A N 1
ATOM 1530 C CA . GLU A 1 197 ? -12.249 16.406 19.660 1.00 88.44 197 GLU A CA 1
ATOM 1531 C C . GLU A 1 197 ? -11.958 15.073 18.956 1.00 88.44 197 GLU A C 1
ATOM 1533 O O . GLU A 1 197 ? -12.861 14.267 18.770 1.00 88.44 197 GLU A O 1
ATOM 1538 N N . THR A 1 198 ? -10.686 14.768 18.678 1.00 87.25 198 THR A N 1
ATOM 1539 C CA . THR A 1 198 ? -10.289 13.500 18.045 1.00 87.25 198 THR A CA 1
ATOM 1540 C C . THR A 1 198 ? -10.669 12.291 18.897 1.00 87.25 198 THR A C 1
ATOM 1542 O O . THR A 1 198 ? -11.044 11.251 18.369 1.00 87.25 198 THR A O 1
ATOM 1545 N N . LEU A 1 199 ? -10.594 12.406 20.224 1.00 88.44 199 LEU A N 1
ATOM 1546 C CA . LEU A 1 199 ? -10.993 11.317 21.118 1.00 88.44 199 LEU A CA 1
ATOM 1547 C C . LEU A 1 199 ? -12.507 11.138 21.156 1.00 88.44 199 LEU A C 1
ATOM 1549 O O . LEU A 1 199 ? -12.982 10.007 21.232 1.00 88.44 199 LEU A O 1
ATOM 1553 N N . GLN A 1 200 ? -13.257 12.238 21.090 1.00 92.62 200 GLN A N 1
ATOM 1554 C CA . GLN A 1 200 ? -14.709 12.177 20.963 1.00 92.62 200 GLN A CA 1
ATOM 1555 C C . GLN A 1 200 ? -15.110 11.535 19.634 1.00 92.62 200 GLN A C 1
ATOM 1557 O O . GLN A 1 200 ? -15.997 10.692 19.628 1.00 92.62 200 GLN A O 1
ATOM 1562 N N . ASP A 1 201 ? -14.418 11.850 18.539 1.00 93.25 201 ASP A N 1
ATOM 1563 C CA . ASP A 1 201 ? -14.670 11.246 17.227 1.00 93.25 201 ASP A CA 1
ATOM 1564 C C . ASP A 1 201 ? -14.402 9.738 17.221 1.00 93.25 201 ASP A C 1
ATOM 1566 O O . ASP A 1 201 ? -15.189 8.976 16.665 1.00 93.25 201 ASP A O 1
ATOM 1570 N N . VAL A 1 202 ? -13.356 9.280 17.915 1.00 92.06 202 VAL A N 1
ATOM 1571 C CA . VAL A 1 202 ? -13.118 7.840 18.113 1.00 92.06 202 VAL A CA 1
ATOM 1572 C C . VAL A 1 202 ? -14.260 7.190 18.904 1.00 92.06 202 VAL A C 1
ATOM 1574 O O . VAL A 1 202 ? -14.695 6.097 18.551 1.00 92.06 202 VAL A O 1
ATOM 1577 N N . GLY A 1 203 ? -14.783 7.859 19.937 1.00 93.00 203 GLY A N 1
ATOM 1578 C CA . GLY A 1 203 ? -15.956 7.379 20.677 1.00 93.00 203 GLY A CA 1
ATOM 1579 C C . GLY A 1 203 ? -17.215 7.306 19.805 1.00 93.00 203 GLY A C 1
ATOM 1580 O O . GLY A 1 203 ? -17.891 6.281 19.784 1.00 93.00 203 GLY A O 1
ATOM 1581 N N . ARG A 1 204 ? -17.480 8.355 19.016 1.00 96.25 204 ARG A N 1
ATOM 1582 C CA . ARG A 1 204 ? -18.598 8.401 18.060 1.00 96.25 204 ARG A CA 1
ATOM 1583 C C . ARG A 1 204 ? -18.495 7.318 17.002 1.00 96.25 204 ARG A C 1
ATOM 1585 O O . ARG A 1 204 ? -19.513 6.766 16.611 1.00 96.25 204 ARG A O 1
ATOM 1592 N N . MET A 1 205 ? -17.287 7.015 16.538 1.00 96.25 205 MET A N 1
ATOM 1593 C CA . MET A 1 205 ? -17.046 5.954 15.564 1.00 96.25 205 MET A CA 1
ATOM 1594 C C . MET A 1 205 ? -17.457 4.588 16.124 1.00 96.25 205 MET A C 1
ATOM 1596 O O . MET A 1 205 ? -18.115 3.825 15.419 1.00 96.25 205 MET A O 1
ATOM 1600 N N . ASP A 1 206 ? -17.114 4.292 17.382 1.00 94.81 206 ASP A N 1
ATOM 1601 C CA . ASP A 1 206 ? -17.507 3.036 18.034 1.00 94.81 206 ASP A CA 1
ATOM 1602 C C . ASP A 1 206 ? -19.025 2.952 18.251 1.00 94.81 206 ASP A C 1
ATOM 1604 O O . ASP A 1 206 ? -19.652 1.940 17.928 1.00 94.81 206 ASP A O 1
ATOM 1608 N N . ASP A 1 207 ? -19.641 4.041 18.718 1.00 96.12 207 ASP A N 1
ATOM 1609 C CA . ASP A 1 207 ? -21.093 4.109 18.877 1.00 96.12 207 ASP A CA 1
ATOM 1610 C C . ASP A 1 207 ? -21.820 3.952 17.529 1.00 96.12 207 ASP A C 1
ATOM 1612 O O . ASP A 1 207 ? -22.745 3.145 17.417 1.00 96.12 207 ASP A O 1
ATOM 1616 N N . CYS A 1 208 ? -21.356 4.652 16.489 1.00 96.31 208 CYS A N 1
ATOM 1617 C CA . CYS A 1 208 ? -21.855 4.554 15.116 1.00 96.31 208 CYS A CA 1
ATOM 1618 C C . CYS A 1 208 ? -21.781 3.110 14.599 1.00 96.31 208 CYS A C 1
ATOM 1620 O O . CYS A 1 208 ? -22.784 2.573 14.130 1.00 96.31 208 CYS A O 1
ATOM 1622 N N . ARG A 1 209 ? -20.637 2.433 14.778 1.00 96.44 209 ARG A N 1
ATOM 1623 C CA . ARG A 1 209 ? -20.472 1.023 14.396 1.00 96.44 209 ARG A CA 1
ATOM 1624 C C . ARG A 1 209 ? -21.450 0.118 15.140 1.00 96.44 209 ARG A C 1
ATOM 1626 O O . ARG A 1 209 ? -22.040 -0.768 14.530 1.00 96.44 209 ARG A O 1
ATOM 1633 N N . ARG A 1 210 ? -21.642 0.331 16.446 1.00 96.00 210 ARG A N 1
ATOM 1634 C CA . ARG A 1 210 ? -22.565 -0.470 17.266 1.00 96.00 210 ARG A CA 1
ATOM 1635 C C . ARG A 1 210 ? -24.011 -0.346 16.792 1.00 96.00 210 ARG A C 1
ATOM 1637 O O . ARG A 1 210 ? -24.730 -1.334 16.814 1.00 96.00 210 ARG A O 1
ATOM 1644 N N . ILE A 1 211 ? -24.424 0.850 16.378 1.00 95.62 211 ILE A N 1
ATOM 1645 C CA . ILE A 1 211 ? -25.750 1.097 15.798 1.00 95.62 211 ILE A CA 1
ATOM 1646 C C . ILE A 1 211 ? -25.866 0.416 14.429 1.00 95.62 211 ILE A C 1
ATOM 1648 O O . ILE A 1 211 ? -26.815 -0.319 14.186 1.00 95.62 211 ILE A O 1
ATOM 1652 N N . LEU A 1 212 ? -24.897 0.640 13.538 1.00 96.38 212 LEU A N 1
ATOM 1653 C CA . LEU A 1 212 ? -24.972 0.182 12.149 1.00 96.38 212 LEU A CA 1
ATOM 1654 C C . LEU A 1 212 ? -24.848 -1.337 12.004 1.00 96.38 212 LEU A C 1
ATOM 1656 O O . LEU A 1 212 ? -25.446 -1.893 11.089 1.00 96.38 212 LEU A O 1
ATOM 1660 N N . LYS A 1 213 ? -24.160 -2.021 12.929 1.00 95.06 213 LYS A N 1
ATOM 1661 C CA . LYS A 1 213 ? -24.071 -3.491 12.959 1.00 95.06 213 LYS A CA 1
ATOM 1662 C C . LYS A 1 213 ? -25.424 -4.200 13.067 1.00 95.06 213 LYS A C 1
ATOM 1664 O O . LYS A 1 213 ? -25.512 -5.367 12.705 1.00 95.06 213 LYS A O 1
ATOM 1669 N N . GLU A 1 214 ? -26.461 -3.523 13.560 1.00 93.50 214 GLU A N 1
ATOM 1670 C CA . GLU A 1 214 ? -27.825 -4.070 13.605 1.00 93.50 214 GLU A CA 1
ATOM 1671 C C . GLU A 1 214 ? -28.468 -4.144 12.207 1.00 93.50 214 GLU A C 1
ATOM 1673 O O . GLU A 1 214 ? -29.354 -4.964 11.984 1.00 93.50 214 GLU A O 1
ATOM 1678 N N . PHE A 1 215 ? -28.000 -3.322 11.261 1.00 93.81 215 PHE A N 1
ATOM 1679 C CA . PHE A 1 215 ? -28.493 -3.245 9.881 1.00 93.81 215 PHE A CA 1
ATOM 1680 C C . PHE A 1 215 ? -27.552 -3.937 8.892 1.00 93.81 215 PHE A C 1
ATOM 1682 O O . PHE A 1 215 ? -28.000 -4.539 7.919 1.00 93.81 215 PHE A O 1
ATOM 1689 N N . ASP A 1 216 ? -26.247 -3.840 9.139 1.00 94.19 216 ASP A N 1
ATOM 1690 C CA . ASP A 1 216 ? -25.196 -4.408 8.307 1.00 94.19 216 ASP A CA 1
ATOM 1691 C C . ASP A 1 216 ? -24.043 -4.930 9.182 1.00 94.19 216 ASP A C 1
ATOM 1693 O O . ASP A 1 216 ? -23.216 -4.141 9.657 1.00 94.19 216 ASP A O 1
ATOM 1697 N N . PRO A 1 217 ? -23.967 -6.256 9.403 1.00 91.69 217 PRO A N 1
ATOM 1698 C CA . PRO A 1 217 ? -22.906 -6.876 10.195 1.00 91.69 217 PRO A CA 1
ATOM 1699 C C . PRO A 1 217 ? -21.494 -6.611 9.656 1.00 91.69 217 PRO A C 1
ATOM 1701 O O . PRO A 1 217 ? -20.542 -6.582 10.439 1.00 91.69 217 PRO A O 1
ATOM 1704 N N . GLU A 1 218 ? -21.369 -6.364 8.348 1.00 91.50 218 GLU A N 1
ATOM 1705 C CA . GLU A 1 218 ? -20.100 -6.187 7.636 1.00 91.50 218 GLU A CA 1
ATOM 1706 C C . GLU A 1 218 ? -19.604 -4.731 7.656 1.00 91.50 218 GLU A C 1
ATOM 1708 O O . GLU A 1 218 ? -18.604 -4.400 7.015 1.00 91.50 218 GLU A O 1
ATOM 1713 N N . VAL A 1 219 ? -20.275 -3.835 8.395 1.00 93.12 219 VAL A N 1
ATOM 1714 C CA . VAL A 1 219 ? -19.857 -2.432 8.500 1.00 93.12 219 VAL A CA 1
ATOM 1715 C C . VAL A 1 219 ? -18.434 -2.307 9.059 1.00 93.12 219 VAL A C 1
ATOM 1717 O O . VAL A 1 219 ? -18.103 -2.742 10.176 1.00 93.12 219 VAL A O 1
ATOM 1720 N N . GLN A 1 220 ? -17.567 -1.668 8.275 1.00 89.88 220 GLN A N 1
ATOM 1721 C CA . GLN A 1 220 ? -16.151 -1.542 8.590 1.00 89.88 220 GLN A CA 1
ATOM 1722 C C . GLN A 1 220 ? -15.873 -0.264 9.392 1.00 89.88 220 GLN A C 1
ATOM 1724 O O . GLN A 1 220 ? -16.543 0.764 9.267 1.00 89.88 220 GLN A O 1
ATOM 1729 N N . VAL A 1 221 ? -14.839 -0.313 10.237 1.00 91.19 221 VAL A N 1
ATOM 1730 C CA . VAL A 1 221 ? -14.466 0.793 11.141 1.00 91.19 221 VAL A CA 1
ATOM 1731 C C . VAL A 1 221 ? -14.151 2.079 10.372 1.00 91.19 221 VAL A C 1
ATOM 1733 O O . VAL A 1 221 ? -14.538 3.166 10.799 1.00 91.19 221 VAL A O 1
ATOM 1736 N N . TRP A 1 222 ? -13.476 1.971 9.224 1.00 86.25 222 TRP A N 1
ATOM 1737 C CA . TRP A 1 222 ? -13.118 3.137 8.414 1.00 86.25 222 TRP A CA 1
ATOM 1738 C C . TRP A 1 222 ? -14.348 3.837 7.832 1.00 86.25 222 TRP A C 1
ATOM 1740 O O . TRP A 1 222 ? -14.333 5.056 7.693 1.00 86.25 222 TRP A O 1
ATOM 1750 N N . GLU A 1 223 ? -15.424 3.103 7.548 1.00 91.38 223 GLU A N 1
ATOM 1751 C CA . GLU A 1 223 ? -16.648 3.692 7.011 1.00 91.38 223 GLU A CA 1
ATOM 1752 C C . GLU A 1 223 ? -17.334 4.546 8.076 1.00 91.38 223 GLU A C 1
ATOM 1754 O O . GLU A 1 223 ? -17.736 5.678 7.812 1.00 91.38 223 GLU A O 1
ATOM 1759 N N . CYS A 1 224 ? -17.368 4.042 9.314 1.00 95.38 224 CYS A N 1
ATOM 1760 C CA . CYS A 1 224 ? -17.841 4.792 10.475 1.00 95.38 224 CYS A CA 1
ATOM 1761 C C . CYS A 1 224 ? -16.977 6.038 10.719 1.00 95.38 224 CYS A C 1
ATOM 1763 O O . CYS A 1 224 ? -17.509 7.100 11.036 1.00 95.38 224 CYS A O 1
ATOM 1765 N N . LEU A 1 225 ? -15.654 5.932 10.535 1.00 92.31 225 LEU A N 1
ATOM 1766 C CA . LEU A 1 225 ? -14.744 7.073 10.633 1.00 92.31 225 LEU A CA 1
ATOM 1767 C C . LEU A 1 225 ? -15.047 8.127 9.562 1.00 92.31 225 LEU A C 1
ATOM 1769 O O . LEU A 1 225 ? -15.159 9.302 9.898 1.00 92.31 225 LEU A O 1
ATOM 1773 N N . CYS A 1 226 ? -15.208 7.728 8.298 1.00 89.00 226 CYS A N 1
ATOM 1774 C CA . CYS A 1 226 ? -15.595 8.633 7.213 1.00 89.00 226 CYS A CA 1
ATOM 1775 C C . CYS A 1 226 ? -16.906 9.355 7.537 1.00 89.00 226 CYS A C 1
ATOM 1777 O O . CYS A 1 226 ? -17.001 10.564 7.348 1.00 89.00 226 CYS A O 1
ATOM 1779 N N . LEU A 1 227 ? -17.878 8.637 8.100 1.00 93.88 227 LEU A N 1
ATOM 1780 C CA . LEU A 1 227 ? -19.175 9.185 8.493 1.00 93.88 227 LEU A CA 1
ATOM 1781 C C . LEU A 1 227 ? -19.046 10.226 9.617 1.00 93.88 227 LEU A C 1
ATOM 1783 O O . LEU A 1 227 ? -19.607 11.313 9.512 1.00 93.88 227 LEU A O 1
ATOM 1787 N N . VAL A 1 228 ? -18.254 9.939 10.655 1.00 95.88 228 VAL A N 1
ATOM 1788 C CA . VAL A 1 228 ? -17.969 10.879 11.759 1.00 95.88 228 VAL A CA 1
ATOM 1789 C C . VAL A 1 228 ? -17.188 12.106 11.281 1.00 95.88 228 VAL A C 1
ATOM 1791 O O . VAL A 1 228 ? -17.388 13.207 11.792 1.00 95.88 228 VAL A O 1
ATOM 1794 N N . MET A 1 229 ? -16.298 11.927 10.305 1.00 89.88 229 MET A N 1
ATOM 1795 C CA . MET A 1 229 ? -15.428 12.983 9.785 1.00 89.88 229 MET A CA 1
ATOM 1796 C C . MET A 1 229 ? -16.057 13.800 8.649 1.00 89.88 229 MET A C 1
ATOM 1798 O O . MET A 1 229 ? -15.478 14.813 8.262 1.00 89.88 229 MET A O 1
ATOM 1802 N N . ALA A 1 230 ? -17.209 13.387 8.111 1.00 86.38 230 ALA A N 1
ATOM 1803 C CA . ALA A 1 230 ? -17.830 14.028 6.954 1.00 86.38 230 ALA A CA 1
ATOM 1804 C C . ALA A 1 230 ? -18.214 15.491 7.230 1.00 86.38 230 ALA A C 1
ATOM 1806 O O . ALA A 1 230 ? -17.952 16.364 6.404 1.00 86.38 230 ALA A O 1
ATOM 1807 N N . ASN A 1 231 ? -18.843 15.762 8.380 1.00 89.19 231 ASN A N 1
ATOM 1808 C CA . ASN A 1 231 ? -19.193 17.106 8.844 1.00 89.19 231 ASN A CA 1
ATOM 1809 C C . ASN A 1 231 ? -19.681 17.100 10.309 1.00 89.19 231 ASN A C 1
ATOM 1811 O O . ASN A 1 231 ? -19.987 16.058 10.892 1.00 89.19 231 ASN A O 1
ATOM 1815 N N . ASP A 1 232 ? -19.810 18.294 10.894 1.00 92.00 232 ASP A N 1
ATOM 1816 C CA . ASP A 1 232 ? -20.315 18.475 12.261 1.00 92.00 232 ASP A CA 1
ATOM 1817 C C . ASP A 1 232 ? -21.778 18.043 12.441 1.00 92.00 232 ASP A C 1
ATOM 1819 O O . ASP A 1 232 ? -22.183 17.678 13.547 1.00 92.00 232 ASP A O 1
ATOM 1823 N N . GLU A 1 233 ? -22.586 18.063 11.377 1.00 94.75 233 GLU A N 1
ATOM 1824 C CA . GLU A 1 233 ? -23.962 17.559 11.427 1.00 94.75 233 GLU A CA 1
ATOM 1825 C C . GLU A 1 233 ? -24.001 16.049 11.658 1.00 94.75 233 GLU A C 1
ATOM 1827 O O . GLU A 1 233 ? -24.809 15.586 12.459 1.00 94.75 233 GLU A O 1
ATOM 1832 N N . ALA A 1 234 ? -23.116 15.279 11.024 1.00 92.44 234 ALA A N 1
ATOM 1833 C CA . ALA A 1 234 ? -23.016 13.840 11.227 1.00 92.44 234 ALA A CA 1
ATOM 1834 C C . ALA A 1 234 ? -22.631 13.509 12.674 1.00 92.44 234 ALA A C 1
ATOM 1836 O O . ALA A 1 234 ? -23.258 12.650 13.293 1.00 92.44 234 ALA A O 1
ATOM 1837 N N . ARG A 1 235 ? -21.680 14.253 13.255 1.00 96.12 235 ARG A N 1
ATOM 1838 C CA . ARG A 1 235 ? -21.297 14.110 14.671 1.00 96.12 235 ARG A CA 1
ATOM 1839 C C . ARG A 1 235 ? -22.480 14.358 15.606 1.00 96.12 235 ARG A C 1
ATOM 1841 O O . ARG A 1 235 ? -22.774 13.521 16.455 1.00 96.12 235 ARG A O 1
ATOM 1848 N N . LYS A 1 236 ? -23.194 15.476 15.419 1.00 96.31 236 LYS A N 1
ATOM 1849 C CA . LYS A 1 236 ? -24.387 15.821 16.214 1.00 96.31 236 LYS A CA 1
ATOM 1850 C C . LYS A 1 236 ? -25.498 14.788 16.055 1.00 96.31 236 LYS A C 1
ATOM 1852 O O . LYS A 1 236 ? -26.159 14.450 17.032 1.00 96.31 236 LYS A O 1
ATOM 1857 N N . PHE A 1 237 ? -25.691 14.290 14.837 1.00 96.25 237 PHE A N 1
ATOM 1858 C CA . PHE A 1 237 ? -26.696 13.281 14.532 1.00 96.25 237 PHE A CA 1
ATOM 1859 C C . PHE A 1 237 ? -26.395 11.953 15.240 1.00 96.25 237 PHE A C 1
ATOM 1861 O O . PHE A 1 237 ? -27.287 11.392 15.867 1.00 96.25 237 PHE A O 1
ATOM 1868 N N . ILE A 1 238 ? -25.136 11.499 15.240 1.00 96.50 238 ILE A N 1
ATOM 1869 C CA . ILE A 1 238 ? -24.708 10.307 15.993 1.00 96.50 238 ILE A CA 1
ATOM 1870 C C . ILE A 1 238 ? -24.908 10.517 17.502 1.00 96.50 238 ILE A C 1
ATOM 1872 O O . ILE A 1 238 ? -25.498 9.662 18.163 1.00 96.50 238 ILE A O 1
ATOM 1876 N N . ASP A 1 239 ? -24.486 11.665 18.045 1.00 96.81 239 ASP A N 1
ATOM 1877 C CA . ASP A 1 239 ? -24.637 11.984 19.474 1.00 96.81 239 ASP A CA 1
ATOM 1878 C C . ASP A 1 239 ? -26.124 12.004 19.905 1.00 96.81 239 ASP A C 1
ATOM 1880 O O . ASP A 1 239 ? -26.474 11.554 21.001 1.00 96.81 239 ASP A O 1
ATOM 1884 N N . GLU A 1 240 ? -27.019 12.507 19.048 1.00 95.75 240 GLU A N 1
ATOM 1885 C CA . GLU A 1 240 ? -28.475 12.475 19.239 1.00 95.75 240 GLU A CA 1
ATOM 1886 C C . GLU A 1 240 ? -29.018 11.045 19.239 1.00 95.75 240 GLU A C 1
ATOM 1888 O O . GLU A 1 240 ? -29.774 10.664 20.136 1.00 95.75 240 GLU A O 1
ATOM 1893 N N . LEU A 1 241 ? -28.590 10.240 18.270 1.00 95.62 241 LEU A N 1
ATOM 1894 C CA . LEU A 1 241 ? -29.044 8.868 18.100 1.00 95.62 241 LEU A CA 1
ATOM 1895 C C . LEU A 1 241 ? -28.672 7.985 19.295 1.00 95.62 241 LEU A C 1
ATOM 1897 O O . LEU A 1 241 ? -29.504 7.244 19.821 1.00 95.62 241 LEU A O 1
ATOM 1901 N N . VAL A 1 242 ? -27.434 8.120 19.781 1.00 94.88 242 VAL A N 1
ATOM 1902 C CA . VAL A 1 242 ? -26.948 7.436 20.987 1.00 94.88 242 VAL A CA 1
ATOM 1903 C C . VAL A 1 242 ? -27.768 7.841 22.210 1.00 94.88 242 VAL A C 1
ATOM 1905 O O . VAL A 1 242 ? -28.062 7.003 23.067 1.00 94.88 242 VAL A O 1
ATOM 1908 N N . ARG A 1 243 ? -28.167 9.115 22.307 1.00 94.56 243 ARG A N 1
ATOM 1909 C CA . ARG A 1 243 ? -29.012 9.598 23.405 1.00 94.56 243 ARG A CA 1
ATOM 1910 C C . ARG A 1 243 ? -30.417 9.001 23.339 1.00 94.56 243 ARG A C 1
ATOM 1912 O O . ARG A 1 243 ? -30.897 8.530 24.366 1.00 94.56 243 ARG A O 1
ATOM 1919 N N . ARG A 1 244 ? -31.030 8.951 22.149 1.00 92.81 244 ARG A N 1
ATOM 1920 C CA . ARG A 1 244 ? -32.363 8.355 21.928 1.00 92.81 244 ARG A CA 1
ATOM 1921 C C . ARG A 1 244 ? -32.393 6.860 22.230 1.00 92.81 244 ARG A C 1
ATOM 1923 O O . ARG A 1 244 ? -33.319 6.396 22.894 1.00 92.81 244 ARG A O 1
ATOM 1930 N N . LYS A 1 245 ? -31.338 6.132 21.842 1.00 92.69 245 LYS A N 1
ATOM 1931 C CA . LYS A 1 245 ? -31.164 4.709 22.180 1.00 92.69 245 LYS A CA 1
ATOM 1932 C C . LYS A 1 245 ? -31.178 4.478 23.692 1.00 92.69 245 LYS A C 1
ATOM 1934 O O . LYS A 1 245 ? -31.779 3.525 24.171 1.00 92.69 245 LYS A O 1
ATOM 1939 N N . LYS A 1 246 ? -30.541 5.370 24.459 1.00 92.12 246 LYS A N 1
ATOM 1940 C CA . LYS A 1 246 ? -30.513 5.297 25.930 1.00 92.12 246 LYS A CA 1
ATOM 1941 C C . LYS A 1 246 ? -31.853 5.654 26.575 1.00 92.12 246 LYS A C 1
ATOM 1943 O O . LYS A 1 246 ? -32.126 5.175 27.669 1.00 92.12 246 LYS A O 1
ATOM 1948 N N . SER A 1 247 ? -32.673 6.486 25.932 1.00 90.44 247 SER A N 1
ATOM 1949 C CA . SER A 1 247 ? -33.972 6.916 26.463 1.00 90.44 247 SER A CA 1
ATOM 1950 C C . SER A 1 247 ? -35.146 5.991 26.109 1.00 90.44 247 SER A C 1
ATOM 1952 O O . SER A 1 247 ? -36.278 6.355 26.413 1.00 90.44 247 SER A O 1
ATOM 1954 N N . ALA A 1 248 ? -34.904 4.839 25.464 1.00 82.50 248 ALA A N 1
ATOM 1955 C CA . ALA A 1 248 ? -35.935 3.883 25.023 1.00 82.50 248 ALA A CA 1
ATOM 1956 C C . ALA A 1 248 ? -37.053 4.514 24.159 1.00 82.50 248 ALA A C 1
ATOM 1958 O O . ALA A 1 248 ? -38.223 4.144 24.241 1.00 82.50 248 ALA A O 1
ATOM 1959 N N . GLN A 1 249 ? -36.708 5.517 23.342 1.00 78.94 249 GLN A N 1
ATOM 1960 C CA . GLN A 1 249 ? -37.628 6.075 22.345 1.00 78.94 249 GLN A CA 1
ATOM 1961 C C . GLN A 1 249 ? -37.506 5.274 21.042 1.00 78.94 249 GLN A C 1
ATOM 1963 O O . GLN A 1 249 ? -36.828 5.684 20.101 1.00 78.94 249 GLN A O 1
ATOM 1968 N N . ASP A 1 250 ? -38.145 4.105 21.011 1.00 74.38 250 ASP A N 1
ATOM 1969 C CA . ASP A 1 250 ? -37.858 3.063 20.013 1.00 74.38 250 ASP A CA 1
ATOM 1970 C C . ASP A 1 250 ? -38.295 3.413 18.579 1.00 74.38 250 ASP A C 1
ATOM 1972 O O . ASP A 1 250 ? -37.623 3.049 17.607 1.00 74.38 250 ASP A O 1
ATOM 1976 N N . GLN A 1 251 ? -39.404 4.144 18.416 1.00 84.12 251 GLN A N 1
ATOM 1977 C CA . GLN A 1 251 ? -39.971 4.397 17.083 1.00 84.12 251 GLN A CA 1
ATOM 1978 C C . GLN A 1 251 ? -39.136 5.373 16.246 1.00 84.12 251 GLN A C 1
ATOM 1980 O O . GLN A 1 251 ? -38.927 5.134 15.057 1.00 84.12 251 GLN A O 1
ATOM 1985 N N . THR A 1 252 ? -38.633 6.452 16.846 1.00 90.50 252 THR A N 1
ATOM 1986 C CA . THR A 1 252 ? -37.795 7.430 16.134 1.00 90.50 252 THR A CA 1
ATOM 1987 C C . THR A 1 252 ? -36.368 6.925 15.962 1.00 90.50 252 THR A C 1
ATOM 1989 O O . THR A 1 252 ? -35.771 7.157 14.914 1.00 90.50 252 THR A O 1
ATOM 1992 N N . PHE A 1 253 ? -35.854 6.148 16.925 1.00 93.44 253 PHE A N 1
ATOM 1993 C CA . PHE A 1 253 ? -34.516 5.559 16.847 1.00 93.44 253 PHE A CA 1
ATOM 1994 C C . PHE A 1 253 ? -34.317 4.733 15.572 1.00 93.44 253 PHE A C 1
ATOM 1996 O O . PHE A 1 253 ? -33.327 4.925 14.870 1.00 93.44 253 PHE A O 1
ATOM 2003 N N . THR A 1 254 ? -35.267 3.852 15.245 1.00 93.25 254 THR A N 1
ATOM 2004 C CA . THR A 1 254 ? -35.151 2.977 14.066 1.00 93.25 254 THR A CA 1
ATOM 2005 C C . THR A 1 254 ? -35.106 3.784 12.764 1.00 93.25 254 THR A C 1
ATOM 2007 O O . THR A 1 254 ? -34.299 3.491 11.885 1.00 93.25 254 THR A O 1
ATOM 2010 N N . GLN A 1 255 ? -35.931 4.832 12.648 1.00 94.44 255 GLN A N 1
ATOM 2011 C CA . GLN A 1 255 ? -35.957 5.705 11.468 1.00 94.44 255 GLN A CA 1
ATOM 2012 C C . GLN A 1 255 ? -34.650 6.485 11.310 1.00 94.44 255 GLN A C 1
ATOM 2014 O O . GLN A 1 255 ? -34.088 6.544 10.217 1.00 94.44 255 GLN A O 1
ATOM 2019 N N . ASP A 1 256 ? -34.132 7.047 12.400 1.00 95.19 256 ASP A N 1
ATOM 2020 C CA . ASP A 1 256 ? -32.878 7.790 12.349 1.00 95.19 256 ASP A CA 1
ATOM 2021 C C . ASP A 1 256 ? -31.676 6.864 12.088 1.00 95.19 256 ASP A C 1
ATOM 2023 O O . ASP A 1 256 ? -30.735 7.244 11.389 1.00 95.19 256 ASP A O 1
ATOM 2027 N N . ALA A 1 257 ? -31.694 5.638 12.624 1.00 95.31 257 ALA A N 1
ATOM 2028 C CA . ALA A 1 257 ? -30.638 4.654 12.401 1.00 95.31 257 ALA A CA 1
ATOM 2029 C C . ALA A 1 257 ? -30.624 4.192 10.936 1.00 95.31 257 ALA A C 1
ATOM 2031 O O . ALA A 1 257 ? -29.556 4.090 10.331 1.00 95.31 257 ALA A O 1
ATOM 2032 N N . GLN A 1 258 ? -31.804 4.030 10.332 1.00 95.62 258 GLN A N 1
ATOM 2033 C CA . GLN A 1 258 ? -31.937 3.806 8.896 1.00 95.62 258 GLN A CA 1
ATOM 2034 C C . GLN A 1 258 ? -31.374 4.988 8.090 1.00 95.62 258 GLN A C 1
ATOM 2036 O O . GLN A 1 258 ? -30.616 4.779 7.145 1.00 95.62 258 GLN A O 1
ATOM 2041 N N . ALA A 1 259 ? -31.659 6.232 8.489 1.00 96.12 259 ALA A N 1
ATOM 2042 C CA . ALA A 1 259 ? -31.087 7.412 7.835 1.00 96.12 259 ALA A CA 1
ATOM 2043 C C . ALA A 1 259 ? -29.551 7.475 7.972 1.00 96.12 259 ALA A C 1
ATOM 2045 O O . ALA A 1 259 ? -28.855 7.892 7.043 1.00 96.12 259 ALA A O 1
ATOM 2046 N N . LEU A 1 260 ? -28.993 7.032 9.106 1.00 96.00 260 LEU A N 1
ATOM 2047 C CA . LEU A 1 260 ? -27.545 6.883 9.283 1.00 96.00 260 LEU A CA 1
ATOM 2048 C C . LEU A 1 260 ? -26.970 5.843 8.310 1.00 96.00 260 LEU A C 1
ATOM 2050 O O . LEU A 1 260 ? -25.931 6.083 7.693 1.00 96.00 260 LEU A O 1
ATOM 2054 N N . PHE A 1 261 ? -27.660 4.714 8.138 1.00 96.31 261 PHE A N 1
ATOM 2055 C CA . PHE A 1 261 ? -27.270 3.661 7.202 1.00 96.31 261 PHE A CA 1
ATOM 2056 C C . PHE A 1 261 ? -27.333 4.121 5.737 1.00 96.31 261 PHE A C 1
ATOM 2058 O O . PHE A 1 261 ? -26.431 3.831 4.954 1.00 96.31 261 PHE A O 1
ATOM 2065 N N . GLU A 1 262 ? -28.333 4.913 5.354 1.00 96.44 262 GLU A N 1
ATOM 2066 C CA . GLU A 1 262 ? -28.401 5.502 4.010 1.00 96.44 262 GLU A CA 1
ATOM 2067 C C . GLU A 1 262 ? -27.220 6.443 3.727 1.00 96.44 262 GLU A C 1
ATOM 2069 O O . GLU A 1 262 ? -26.650 6.416 2.632 1.00 96.44 262 GLU A O 1
ATOM 2074 N N . ARG A 1 263 ? -26.784 7.223 4.727 1.00 96.06 263 ARG A N 1
ATOM 2075 C CA . ARG A 1 263 ? -25.570 8.054 4.618 1.00 96.06 263 ARG A CA 1
ATOM 2076 C C . ARG A 1 263 ? -24.314 7.203 4.447 1.00 96.06 263 ARG A C 1
ATOM 2078 O O . ARG A 1 263 ? -23.466 7.537 3.623 1.00 96.06 263 ARG A O 1
ATOM 2085 N N . LEU A 1 264 ? -24.210 6.090 5.174 1.00 94.19 264 LEU A N 1
ATOM 2086 C CA . LEU A 1 264 ? -23.127 5.121 4.992 1.00 94.19 264 LEU A CA 1
ATOM 2087 C C . LEU A 1 264 ? -23.106 4.575 3.554 1.00 94.19 264 LEU A C 1
ATOM 2089 O O . LEU A 1 264 ? -22.053 4.529 2.923 1.00 94.19 264 LEU A O 1
ATOM 2093 N N . GLN A 1 265 ? -24.265 4.202 3.008 1.00 94.75 265 GLN A N 1
ATOM 2094 C CA . GLN A 1 265 ? -24.378 3.715 1.629 1.00 94.75 265 GLN A CA 1
ATOM 2095 C C . GLN A 1 265 ? -23.976 4.779 0.598 1.00 94.75 265 GLN A C 1
ATOM 2097 O O . GLN A 1 265 ? -23.382 4.449 -0.430 1.00 94.75 265 GLN A O 1
ATOM 2102 N N . ALA A 1 266 ? -24.260 6.057 0.862 1.00 92.50 266 ALA A N 1
ATOM 2103 C CA . ALA A 1 266 ? -23.794 7.155 0.019 1.00 92.50 266 ALA A CA 1
ATOM 2104 C C . ALA A 1 266 ? -22.258 7.258 0.018 1.00 92.50 266 ALA A C 1
ATOM 2106 O O . ALA A 1 266 ? -21.664 7.318 -1.057 1.00 92.50 266 ALA A O 1
ATOM 2107 N N . ILE A 1 267 ? -21.621 7.167 1.192 1.00 88.00 267 ILE A N 1
ATOM 2108 C CA . ILE A 1 267 ? -20.155 7.113 1.322 1.00 88.00 267 ILE A CA 1
ATOM 2109 C C . ILE A 1 267 ? -19.607 5.915 0.541 1.00 88.00 267 ILE A C 1
ATOM 2111 O O . ILE A 1 267 ? -18.707 6.071 -0.277 1.00 88.00 267 ILE A O 1
ATOM 2115 N N . ARG A 1 268 ? -20.183 4.719 0.703 1.00 91.00 268 ARG A N 1
ATOM 2116 C CA . ARG A 1 268 ? -19.751 3.539 -0.064 1.00 91.00 268 ARG A CA 1
ATOM 2117 C C . ARG A 1 268 ? -19.787 3.782 -1.567 1.00 91.00 268 ARG A C 1
ATOM 2119 O O . ARG A 1 268 ? -18.827 3.449 -2.245 1.00 91.00 268 ARG A O 1
ATOM 2126 N N . LYS A 1 269 ? -20.858 4.383 -2.092 1.00 91.19 269 LYS A N 1
ATOM 2127 C CA . LYS A 1 269 ? -20.965 4.707 -3.525 1.00 91.19 269 LYS A CA 1
ATOM 2128 C C . LYS A 1 269 ? -19.913 5.717 -3.977 1.00 91.19 269 LYS A C 1
ATOM 2130 O O . LYS A 1 269 ? -19.362 5.559 -5.060 1.00 91.19 269 LYS A O 1
ATOM 2135 N N . GLU A 1 270 ? -19.641 6.732 -3.162 1.00 85.94 270 GLU A N 1
ATOM 2136 C CA . GLU A 1 270 ? -18.638 7.758 -3.454 1.00 85.94 270 GLU A CA 1
ATOM 2137 C C . GLU A 1 270 ? -17.218 7.176 -3.499 1.00 85.94 270 GLU A C 1
ATOM 2139 O O . GLU A 1 270 ? -16.443 7.500 -4.398 1.00 85.94 270 GLU A O 1
ATOM 2144 N N . TYR A 1 271 ? -16.895 6.272 -2.570 1.00 80.31 271 TYR A N 1
ATOM 2145 C CA . TYR A 1 271 ? -15.561 5.684 -2.439 1.00 80.31 271 TYR A CA 1
ATOM 2146 C C . TYR A 1 271 ? -15.395 4.325 -3.142 1.00 80.31 271 TYR A C 1
ATOM 2148 O O . TYR A 1 271 ? -14.271 3.841 -3.235 1.00 80.31 271 TYR A O 1
ATOM 2156 N N . ALA A 1 272 ? -16.458 3.731 -3.696 1.00 80.25 272 ALA A N 1
ATOM 2157 C CA . ALA A 1 272 ? -16.402 2.468 -4.441 1.00 80.25 272 ALA A CA 1
ATOM 2158 C C . ALA A 1 272 ? -15.362 2.444 -5.580 1.00 80.25 272 ALA A C 1
ATOM 2160 O O . ALA A 1 272 ? -14.730 1.411 -5.753 1.00 80.25 272 ALA A O 1
ATOM 2161 N N . PRO A 1 273 ? -15.112 3.533 -6.339 1.00 77.50 273 PRO A N 1
ATOM 2162 C CA . PRO A 1 273 ? -14.079 3.529 -7.381 1.00 77.50 273 PRO A CA 1
ATOM 2163 C C . PRO A 1 273 ? -12.636 3.477 -6.853 1.00 77.50 273 PRO A C 1
ATOM 2165 O O . PRO A 1 273 ? -11.703 3.351 -7.645 1.00 77.50 273 PRO A O 1
ATOM 2168 N N . LEU A 1 274 ? -12.437 3.669 -5.546 1.00 55.53 274 LEU A N 1
ATOM 2169 C CA . LEU A 1 274 ? -11.124 3.751 -4.901 1.00 55.53 274 LEU A CA 1
ATOM 2170 C C . LEU A 1 274 ? -10.734 2.459 -4.164 1.00 55.53 274 LEU A C 1
ATOM 2172 O O . LEU A 1 274 ? -9.609 2.381 -3.665 1.00 55.53 274 LEU A O 1
ATOM 2176 N N . VAL A 1 275 ? -11.646 1.484 -4.084 1.00 48.66 275 VAL A N 1
ATOM 2177 C CA . VAL A 1 275 ? -11.481 0.179 -3.419 1.00 48.66 275 VAL A CA 1
ATOM 2178 C C . VAL A 1 275 ? -11.475 -0.927 -4.463 1.00 48.66 275 VAL A C 1
ATOM 2180 O O . VAL A 1 275 ? -10.632 -1.840 -4.312 1.00 48.66 275 VAL A O 1
#

Foldseek 3Di:
DDDDDQDPVLLVLLLLLVLLLVVCVPPPDRDQSLLSSVCCVQVVPLSVVLSVCVVVVPDPVVNVVSVVVSVVVSVVSCVVCVVLLVLLVVLCVVLVLQDPDSQLNSLLSNVCVVDPVSVVLSVVCSVPVPVCSVVVSVVSVVSSSNSVSSVVVNVVVVVVVVVVPDDPDDDDDDDDDDDDDDPDPPPPPDDPPDDPVVVLLLVLLVLLLVLCCVVPVPDDSVLSSCQSPVDPVSSVLSVVLSVCVVVPVPPVNVVSSVVSVVVSVVVCVVCVVSD

Secondary structure (DSSP, 8-state):
-PPP---HHHHHHHHHHHHHHHHGGGSSSPPPHHHHHHHHHHSHHHHHHHHHHHHHT--HHHHHHHHHHHHHHHHHHHHHHHHHHHHHHHHHHHTT---S-HHHHHHHHHHHHH-HHHHHHHHHHHH-TTTTHHHHHHHHHHHHHHHHHHHHHHHHHHHHHHHTT------------------------PPTT--HHHHHHHHHHHHHHHHHTTT-TT--HHHHHHHHHH-HHHHHHHHHHHHHHHTT-HHHHHHHHHHHHHHHHHHHHHHGGG-

Sequence (275 aa):
MSAFDVQPQVLQTLRVARASQAFLRTSPKPPELWEAFVLSKTQRMMLRCWLELRVRRIDSDATEEAEQGVLQRLDDVRREHGPWMAGLNVFLTALKAIPSDNEVHEIALALLHVSPQSRVSALAWIADPVGSRAEAMEEMNRILRLAKAYHSAIGDGTTRRERSSEPGAAATTPSVSDPVVSHSPVTRILPRGVKMETLQDVGRMDDCRRILKEFDPEVQVWECLCLVMANDEARKFIDELVRRKKSAQDQTFTQDAQALFERLQAIRKEYAPLV